Protein AF-A0A959IBR9-F1 (afdb_monomer)

Nearest PDB structures (foldseek):
  4dx9-assembly13_Y  TM=5.985E-01  e=5.670E-02  Homo sapiens
  6xtb-assembly1_E  TM=6.880E-01  e=1.871E-01  Homo sapiens
  4dx9-assembly17_g  TM=6.376E-01  e=2.486E-01  Homo sapiens
  6vbv-assembly1_5  TM=6.336E-01  e=1.533E+00  Bos taurus
  4pg8-assembly1_A  TM=1.682E-01  e=4.028E+00  Staphylococcus aureus M1064

Structure (mmCIF, N/CA/C/O backbone):
data_AF-A0A959IBR9-F1
#
_entry.id   AF-A0A959IBR9-F1
#
loop_
_atom_site.group_PDB
_atom_site.id
_atom_site.type_symbol
_atom_site.label_atom_id
_atom_site.label_alt_id
_atom_site.label_comp_id
_atom_site.label_asym_id
_atom_site.label_entity_id
_atom_site.label_seq_id
_atom_site.pdbx_PDB_ins_code
_atom_site.Cartn_x
_atom_site.Cartn_y
_atom_site.Cartn_z
_atom_site.occupancy
_atom_site.B_iso_or_equiv
_atom_site.auth_seq_id
_atom_site.auth_comp_id
_atom_site.auth_asym_id
_atom_site.auth_atom_id
_atom_site.pdbx_PDB_model_num
ATOM 1 N N . MET A 1 1 ? -13.293 -16.147 37.861 1.00 41.84 1 MET A N 1
ATOM 2 C CA . MET A 1 1 ? -12.449 -15.179 37.121 1.00 41.84 1 MET A CA 1
ATOM 3 C C . MET A 1 1 ? -12.399 -15.581 35.644 1.00 41.84 1 MET A C 1
ATOM 5 O O . MET A 1 1 ? -11.693 -16.526 35.329 1.00 41.84 1 MET A O 1
ATOM 9 N N . LYS A 1 2 ? -13.219 -14.963 34.771 1.00 46.84 2 LYS A N 1
ATOM 10 C CA . LYS A 1 2 ? -13.245 -15.161 33.296 1.00 46.84 2 LYS A CA 1
ATOM 11 C C . LYS A 1 2 ? -14.190 -14.131 32.615 1.00 46.84 2 LYS A C 1
ATOM 13 O O . LYS A 1 2 ? -15.180 -14.520 32.012 1.00 46.84 2 LYS A O 1
ATOM 18 N N . LYS A 1 3 ? -13.992 -12.811 32.800 1.00 47.41 3 LYS A N 1
ATOM 19 C CA . LYS A 1 3 ? -14.999 -11.798 32.370 1.00 47.41 3 LYS A CA 1
ATOM 20 C C . LYS A 1 3 ? -14.547 -10.732 31.354 1.00 47.41 3 LYS A C 1
ATOM 22 O O . LYS A 1 3 ? -15.356 -9.884 31.013 1.00 47.41 3 LYS A O 1
ATOM 27 N N . ASN A 1 4 ? -13.334 -10.784 30.799 1.00 49.53 4 ASN A N 1
ATOM 28 C CA . ASN A 1 4 ? -12.845 -9.702 29.920 1.00 49.53 4 ASN A CA 1
ATOM 29 C C . ASN A 1 4 ? -12.351 -10.196 28.551 1.00 49.53 4 ASN A C 1
ATOM 31 O O . ASN A 1 4 ? -11.353 -9.707 28.036 1.00 49.53 4 ASN A O 1
ATOM 35 N N . GLU A 1 5 ? -13.016 -11.181 27.947 1.00 50.97 5 GLU A N 1
ATOM 36 C CA . GLU A 1 5 ? -12.722 -11.517 26.551 1.00 50.97 5 GLU A CA 1
ATOM 37 C C . GLU A 1 5 ? -13.605 -10.658 25.622 1.00 50.97 5 GLU A C 1
ATOM 39 O O . GLU A 1 5 ? -14.830 -10.686 25.768 1.00 50.97 5 GLU A O 1
ATOM 44 N N . PRO A 1 6 ? -13.051 -9.911 24.649 1.00 47.75 6 PRO A N 1
ATOM 45 C CA . PRO A 1 6 ? -13.837 -9.026 23.785 1.00 47.75 6 PRO A CA 1
ATOM 46 C C . PRO A 1 6 ? -14.671 -9.847 22.797 1.00 47.75 6 PRO A C 1
ATOM 48 O O . PRO A 1 6 ? -14.114 -10.484 21.913 1.00 47.75 6 PRO A O 1
ATOM 51 N N . ALA A 1 7 ? -15.994 -9.942 22.963 1.00 48.09 7 ALA A N 1
ATOM 52 C CA . ALA A 1 7 ? -16.870 -10.584 21.977 1.00 48.09 7 ALA A CA 1
ATOM 53 C C . ALA A 1 7 ? -16.855 -9.753 20.682 1.00 48.09 7 ALA A C 1
ATOM 55 O O . ALA A 1 7 ? -17.322 -8.622 20.679 1.00 48.09 7 ALA A O 1
ATOM 56 N N . GLY A 1 8 ? -16.259 -10.275 19.608 1.00 61.53 8 GLY A N 1
ATOM 57 C CA . GLY A 1 8 ? -16.129 -9.541 18.350 1.00 61.53 8 GLY A CA 1
ATOM 58 C C . GLY A 1 8 ? -15.488 -10.371 17.230 1.00 61.53 8 GLY A C 1
ATOM 59 O O . GLY A 1 8 ? -14.838 -11.380 17.516 1.00 61.53 8 GLY A O 1
ATOM 60 N N . PRO A 1 9 ? -15.648 -9.952 15.960 1.00 67.5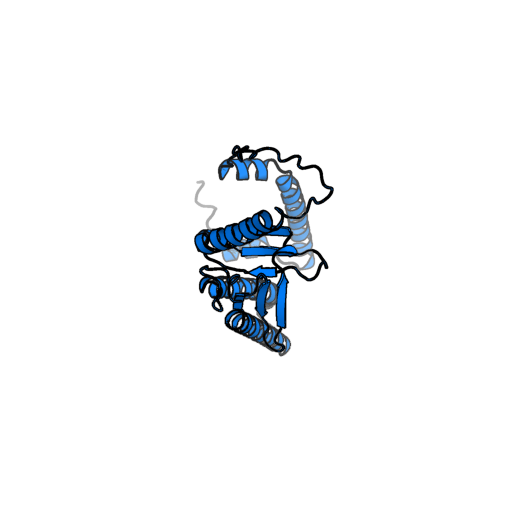0 9 PRO A N 1
ATOM 61 C CA . PRO A 1 9 ? -15.289 -10.732 14.766 1.00 67.50 9 PRO A CA 1
ATOM 62 C C . PRO A 1 9 ? -13.778 -10.940 14.543 1.00 67.50 9 PRO A C 1
ATOM 64 O O . PRO A 1 9 ? -13.397 -11.647 13.619 1.00 67.50 9 PRO A O 1
ATOM 67 N N . PHE A 1 10 ? -12.911 -10.371 15.388 1.00 79.00 10 PHE A N 1
ATOM 68 C CA . PHE A 1 10 ? -11.450 -10.376 15.214 1.00 79.00 10 PHE A CA 1
ATOM 69 C C . PHE A 1 10 ? -10.687 -11.205 16.262 1.00 79.00 10 PHE A C 1
ATOM 71 O O . PHE A 1 10 ? -9.489 -11.002 16.443 1.00 79.00 10 PHE A O 1
ATOM 78 N N . ARG A 1 11 ? -11.350 -12.117 16.989 1.00 74.75 11 ARG A N 1
ATOM 79 C CA . ARG A 1 11 ? -10.672 -13.004 17.963 1.00 74.75 11 ARG A CA 1
ATOM 80 C C . ARG A 1 11 ? -9.753 -14.026 17.299 1.00 74.75 11 ARG A C 1
ATOM 82 O O . ARG A 1 11 ? -8.752 -14.436 17.886 1.00 74.75 11 ARG A O 1
ATOM 89 N N . GLU A 1 12 ? -10.131 -14.471 16.108 1.00 82.62 12 GLU A N 1
ATOM 90 C CA . GLU A 1 12 ? -9.391 -15.472 15.354 1.00 82.62 12 GLU A CA 1
ATOM 91 C C . GLU A 1 12 ? -8.406 -14.806 14.384 1.00 82.62 12 GLU A C 1
ATOM 93 O O . GLU A 1 12 ? -8.676 -13.699 13.904 1.00 82.62 12 GLU A O 1
ATOM 98 N N . PRO A 1 13 ? -7.267 -15.462 14.075 1.00 82.50 13 PRO A N 1
ATOM 99 C CA . PRO A 1 13 ? -6.292 -14.969 13.108 1.00 82.50 13 PRO A CA 1
ATOM 100 C C . PRO A 1 13 ? -6.949 -14.667 11.761 1.00 82.50 13 PRO A C 1
ATOM 102 O O . PRO A 1 13 ? -7.226 -15.564 10.963 1.00 82.50 13 PRO A O 1
ATOM 105 N N . THR A 1 14 ? -7.178 -13.384 11.500 1.00 82.50 14 THR A N 1
ATOM 106 C CA . THR A 1 14 ? -7.836 -12.920 10.285 1.00 82.50 14 THR A CA 1
ATOM 107 C C . THR A 1 14 ? -6.769 -12.536 9.268 1.00 82.50 14 THR A C 1
ATOM 109 O O . THR A 1 14 ? -5.739 -11.934 9.593 1.00 82.50 14 THR A O 1
ATOM 112 N N . ARG A 1 15 ? -6.981 -12.944 8.016 1.00 81.81 15 ARG A N 1
ATOM 113 C CA . ARG A 1 15 ? -6.099 -12.598 6.897 1.00 81.81 15 ARG A CA 1
ATOM 114 C C . ARG A 1 15 ? -6.553 -11.291 6.259 1.00 81.81 15 ARG A C 1
ATOM 116 O O . ARG A 1 15 ? -7.711 -10.901 6.365 1.00 81.81 15 ARG A O 1
ATOM 123 N N . GLN A 1 16 ? -5.635 -10.638 5.555 1.00 83.38 16 GLN A N 1
ATOM 124 C CA . GLN A 1 16 ? -5.992 -9.543 4.655 1.00 83.38 16 GLN A CA 1
ATOM 125 C C . GLN A 1 16 ? -6.908 -10.044 3.525 1.00 83.38 16 GLN A C 1
ATOM 127 O O . GLN A 1 16 ? -6.943 -11.239 3.219 1.00 83.38 16 GLN A O 1
ATOM 132 N N . SER A 1 17 ? -7.637 -9.120 2.897 1.00 85.50 17 SER A N 1
ATOM 133 C CA . SER A 1 17 ? -8.471 -9.437 1.735 1.00 85.50 17 SER A CA 1
ATOM 134 C C . SER A 1 17 ? -7.621 -10.043 0.605 1.00 85.50 17 SER A C 1
ATOM 136 O O . SER A 1 17 ? -6.526 -9.533 0.359 1.00 85.50 17 SER A O 1
ATOM 138 N N . PRO A 1 18 ? -8.120 -11.044 -0.155 1.00 82.06 18 PRO A N 1
ATOM 139 C CA . PRO A 1 18 ? -7.456 -11.572 -1.354 1.00 82.06 18 PRO A CA 1
ATOM 140 C C . PRO A 1 18 ? -7.039 -10.493 -2.359 1.00 82.06 18 PRO A C 1
ATOM 142 O O . PRO A 1 18 ? -6.041 -10.648 -3.063 1.00 82.06 18 PRO A O 1
ATOM 145 N N . VAL A 1 19 ? -7.756 -9.366 -2.380 1.00 85.06 19 VAL A N 1
ATOM 146 C CA . VAL A 1 19 ? -7.424 -8.178 -3.177 1.00 85.06 19 VAL A CA 1
ATOM 147 C C . VAL A 1 19 ? -6.018 -7.654 -2.868 1.00 85.06 19 VAL A C 1
ATOM 149 O O . VAL A 1 19 ? -5.355 -7.133 -3.764 1.00 85.06 19 VAL A O 1
ATOM 152 N N . ALA A 1 20 ? -5.500 -7.827 -1.648 1.00 81.44 20 ALA A N 1
ATOM 153 C CA . ALA A 1 20 ? -4.130 -7.422 -1.348 1.00 81.44 20 ALA A CA 1
ATOM 154 C C . 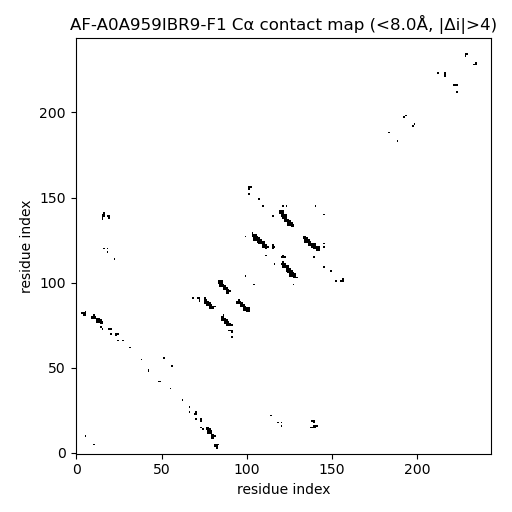ALA A 1 20 ? -3.096 -8.204 -2.172 1.00 81.44 20 ALA A C 1
ATOM 156 O O . ALA A 1 20 ? -2.080 -7.612 -2.523 1.00 81.44 20 ALA A O 1
ATOM 157 N N . ILE A 1 21 ? -3.356 -9.459 -2.572 1.00 82.69 21 ILE A N 1
ATOM 158 C CA . ILE A 1 21 ? -2.484 -10.175 -3.524 1.00 82.69 21 ILE A CA 1
ATOM 159 C C . ILE A 1 21 ? -2.424 -9.405 -4.837 1.00 82.69 21 ILE A C 1
ATOM 161 O O . ILE A 1 21 ? -1.338 -9.158 -5.351 1.00 82.69 21 ILE A O 1
ATOM 165 N N . LEU A 1 22 ? -3.581 -9.005 -5.367 1.00 85.81 22 LEU A N 1
ATOM 166 C CA . LEU A 1 22 ? -3.667 -8.284 -6.632 1.00 85.81 22 LEU A CA 1
ATOM 167 C C . LEU A 1 22 ? -2.978 -6.919 -6.544 1.00 85.81 22 LEU A C 1
ATOM 169 O O . LEU A 1 22 ? -2.227 -6.556 -7.443 1.00 85.81 22 LEU A O 1
ATOM 173 N N . LEU A 1 23 ? -3.166 -6.185 -5.446 1.00 84.88 23 LEU A N 1
ATOM 174 C CA . LEU A 1 23 ? -2.490 -4.905 -5.220 1.00 84.88 23 LEU A CA 1
ATOM 175 C C . LEU A 1 23 ? -0.972 -5.071 -5.072 1.00 84.88 23 LEU A C 1
ATOM 177 O O . LEU A 1 23 ? -0.213 -4.253 -5.594 1.00 84.88 23 LEU A O 1
ATOM 181 N N . ILE A 1 24 ? -0.517 -6.130 -4.396 1.00 83.31 24 ILE A N 1
ATOM 182 C CA . ILE A 1 24 ? 0.905 -6.478 -4.296 1.00 83.31 24 ILE A CA 1
ATOM 183 C C . ILE A 1 24 ? 1.450 -6.840 -5.678 1.00 83.31 24 ILE A C 1
ATOM 185 O O . ILE A 1 24 ? 2.492 -6.319 -6.064 1.00 83.31 24 ILE A O 1
ATOM 189 N N . LEU A 1 25 ? 0.733 -7.656 -6.452 1.00 83.50 25 LEU A N 1
ATOM 190 C CA . LEU A 1 25 ? 1.116 -8.039 -7.809 1.00 83.50 25 LEU A CA 1
ATOM 191 C C . LEU A 1 25 ? 1.199 -6.817 -8.728 1.00 83.50 25 LEU A C 1
ATOM 193 O O . LEU A 1 25 ? 2.187 -6.642 -9.430 1.00 83.50 25 LEU A O 1
ATOM 197 N N . LEU A 1 26 ? 0.212 -5.926 -8.682 1.00 85.94 26 LEU A N 1
ATOM 198 C CA . LEU A 1 26 ? 0.201 -4.704 -9.479 1.00 85.94 26 LEU A CA 1
ATOM 199 C C . LEU A 1 26 ? 1.339 -3.755 -9.076 1.00 85.94 26 LEU A C 1
ATOM 201 O O . LEU A 1 26 ? 1.999 -3.165 -9.934 1.00 85.94 26 LEU A O 1
ATOM 205 N N . ARG A 1 27 ? 1.625 -3.643 -7.773 1.00 84.38 27 ARG A N 1
ATOM 206 C CA . ARG A 1 27 ? 2.785 -2.899 -7.263 1.00 84.38 27 ARG A CA 1
ATOM 207 C C . ARG A 1 27 ? 4.096 -3.499 -7.774 1.00 84.38 27 ARG A C 1
ATOM 209 O O . ARG A 1 27 ? 4.980 -2.742 -8.169 1.00 84.38 27 ARG A O 1
ATOM 216 N N . LEU A 1 28 ? 4.206 -4.827 -7.805 1.00 81.00 28 LEU A N 1
ATOM 217 C CA . LEU A 1 28 ? 5.362 -5.537 -8.351 1.00 81.00 28 LEU A CA 1
ATOM 218 C C . LEU A 1 28 ? 5.510 -5.295 -9.849 1.00 81.00 28 LEU A C 1
ATOM 220 O O . LEU A 1 28 ? 6.582 -4.886 -10.271 1.00 81.00 28 LEU A O 1
ATOM 224 N N . VAL A 1 29 ? 4.446 -5.443 -10.639 1.00 83.81 29 VAL A N 1
ATOM 225 C CA . VAL A 1 29 ? 4.464 -5.154 -12.081 1.00 83.81 29 VAL A CA 1
ATOM 226 C C . VAL A 1 29 ? 4.901 -3.714 -12.336 1.00 83.81 29 VAL A C 1
ATOM 228 O O . VAL A 1 29 ? 5.806 -3.479 -13.128 1.00 83.81 29 VAL A O 1
ATOM 231 N N . ARG A 1 30 ? 4.344 -2.736 -11.613 1.00 86.31 30 ARG A N 1
ATOM 232 C CA . ARG A 1 30 ? 4.771 -1.332 -11.721 1.00 86.31 30 ARG A CA 1
ATOM 233 C C . ARG A 1 30 ? 6.247 -1.142 -11.350 1.00 86.31 30 ARG A C 1
ATOM 235 O O . ARG A 1 30 ? 6.930 -0.340 -11.983 1.00 86.31 30 ARG A O 1
ATOM 242 N N . SER A 1 31 ? 6.738 -1.861 -10.341 1.00 81.19 31 SER A N 1
ATOM 243 C CA . SER A 1 31 ? 8.153 -1.850 -9.952 1.00 81.19 31 SER A CA 1
ATOM 244 C C . SER A 1 31 ? 9.046 -2.451 -11.041 1.00 81.19 31 SER A C 1
ATOM 246 O O . SER A 1 31 ? 10.074 -1.864 -11.373 1.00 81.19 31 SER A O 1
ATOM 248 N N . LEU A 1 32 ? 8.631 -3.574 -11.634 1.00 81.19 32 LEU A N 1
ATOM 249 C CA . LEU A 1 32 ? 9.316 -4.224 -12.749 1.00 81.19 32 LEU A CA 1
ATOM 250 C C . LEU A 1 32 ? 9.370 -3.312 -13.963 1.00 81.19 32 LEU A C 1
ATOM 252 O O . LEU A 1 32 ? 10.442 -3.118 -14.509 1.00 81.19 32 LEU A O 1
ATOM 256 N N . LEU A 1 33 ? 8.252 -2.694 -14.341 1.00 85.69 33 LEU A N 1
ATOM 257 C CA . LEU A 1 33 ? 8.207 -1.750 -15.455 1.00 85.69 33 LEU A CA 1
ATOM 258 C C . LEU A 1 33 ? 9.139 -0.558 -15.221 1.00 85.69 33 LEU A C 1
ATOM 260 O O . LEU A 1 33 ? 9.853 -0.159 -16.133 1.00 85.69 33 LEU A O 1
ATOM 264 N N . ARG A 1 34 ? 9.199 -0.026 -13.992 1.00 84.69 34 ARG A N 1
ATOM 265 C CA . ARG A 1 34 ? 10.130 1.056 -13.635 1.00 84.69 34 ARG A CA 1
ATOM 266 C C . ARG A 1 34 ? 11.597 0.626 -13.737 1.00 84.69 34 ARG A C 1
ATOM 268 O O . ARG A 1 34 ? 12.420 1.428 -14.161 1.00 84.69 34 ARG A O 1
ATOM 275 N N . MET A 1 35 ? 11.925 -0.606 -13.349 1.00 77.44 35 MET A N 1
ATOM 276 C CA . MET A 1 35 ? 13.279 -1.164 -13.490 1.00 77.44 35 MET A CA 1
ATOM 277 C C . MET A 1 35 ? 13.613 -1.567 -14.928 1.00 77.44 35 MET A C 1
ATOM 279 O O . MET A 1 35 ? 14.767 -1.481 -15.327 1.00 77.44 35 MET A O 1
ATOM 283 N N . ALA A 1 36 ? 12.621 -2.003 -15.701 1.00 79.56 36 ALA A N 1
ATOM 284 C CA . ALA A 1 36 ? 12.779 -2.445 -17.078 1.00 79.56 36 ALA A CA 1
ATOM 285 C C . ALA A 1 36 ? 12.862 -1.266 -18.049 1.00 79.56 36 ALA A C 1
ATOM 287 O O . ALA A 1 36 ? 13.519 -1.389 -19.072 1.00 79.56 36 ALA A O 1
ATOM 288 N N . TRP A 1 37 ? 12.248 -0.122 -17.730 1.00 83.12 37 TRP A N 1
ATOM 289 C CA . TRP A 1 37 ? 12.224 1.071 -18.583 1.00 83.12 37 TRP A CA 1
ATOM 290 C C . TRP A 1 37 ? 13.608 1.482 -19.135 1.00 83.12 37 TRP A C 1
ATOM 292 O O . TRP A 1 37 ? 13.705 1.657 -20.348 1.00 83.12 37 TRP A O 1
ATOM 302 N N . PRO A 1 38 ? 14.697 1.563 -18.337 1.00 79.00 38 PRO A N 1
ATOM 303 C CA . PRO A 1 38 ? 16.015 1.941 -18.845 1.00 79.00 38 PRO A CA 1
ATOM 304 C C . PRO A 1 38 ? 16.615 0.851 -19.736 1.00 79.00 38 PRO A C 1
ATOM 306 O O . PRO A 1 38 ? 17.250 1.152 -20.739 1.00 79.00 38 PRO A O 1
ATOM 309 N N . VAL A 1 39 ? 16.386 -0.421 -19.390 1.00 76.81 39 VAL A N 1
ATOM 310 C CA . VAL A 1 39 ? 16.860 -1.575 -20.169 1.00 76.81 39 VAL A CA 1
ATOM 311 C C . VAL A 1 39 ? 16.160 -1.614 -21.525 1.00 76.81 39 VAL A C 1
ATOM 313 O O . VAL A 1 39 ? 16.815 -1.757 -22.552 1.00 76.81 39 VAL A O 1
ATOM 316 N N . LEU A 1 40 ? 14.839 -1.422 -21.536 1.00 81.12 40 LEU A N 1
ATOM 317 C CA . LEU A 1 40 ? 14.039 -1.323 -22.752 1.00 81.12 40 LEU A CA 1
ATOM 318 C C . LEU A 1 40 ? 14.476 -0.131 -23.605 1.00 81.12 40 LEU A C 1
ATOM 320 O O . LEU A 1 40 ? 14.618 -0.286 -24.811 1.00 81.12 40 LEU A O 1
ATOM 324 N N . LEU A 1 41 ? 14.752 1.026 -22.998 1.00 82.75 41 LEU A N 1
ATOM 325 C CA . LEU A 1 41 ? 15.232 2.205 -23.716 1.00 82.75 41 LEU A CA 1
ATOM 326 C C . LEU A 1 41 ? 16.591 1.950 -24.385 1.00 82.75 41 LEU A C 1
ATOM 328 O O . LEU A 1 41 ? 16.743 2.218 -25.572 1.00 82.75 41 LEU A O 1
ATOM 332 N N . VAL A 1 42 ? 17.557 1.365 -23.670 1.00 76.00 42 VAL A N 1
ATOM 333 C CA . VAL A 1 42 ? 18.860 0.991 -24.251 1.00 76.00 42 VAL A CA 1
ATOM 334 C C . VAL A 1 42 ? 18.693 -0.035 -25.376 1.00 76.00 42 VAL A C 1
ATOM 336 O O . VAL A 1 42 ? 19.358 0.076 -26.404 1.00 76.00 42 VAL A O 1
ATOM 339 N N . LEU A 1 43 ? 17.791 -1.005 -25.208 1.00 76.31 43 LEU A N 1
ATOM 340 C CA . LEU A 1 43 ? 17.515 -2.048 -26.198 1.00 76.31 43 LEU A CA 1
ATOM 341 C C . LEU A 1 43 ? 16.865 -1.493 -27.475 1.00 76.31 43 LEU A C 1
ATOM 343 O O . LEU A 1 43 ? 17.199 -1.946 -28.568 1.00 76.31 43 LEU A O 1
ATOM 347 N N . VAL A 1 44 ? 15.975 -0.505 -27.344 1.00 83.25 44 VAL A N 1
ATOM 348 C CA . VAL A 1 44 ? 15.341 0.188 -28.478 1.00 83.25 44 VAL A CA 1
ATOM 349 C C . VAL A 1 44 ? 16.340 1.097 -29.202 1.00 83.25 44 VAL A C 1
ATOM 351 O O . VAL A 1 44 ? 16.341 1.129 -30.428 1.00 83.25 44 VAL A O 1
ATOM 354 N N . LEU A 1 45 ? 17.226 1.788 -28.474 1.00 82.25 45 LEU A N 1
ATOM 355 C CA . LEU A 1 45 ? 18.227 2.688 -29.064 1.00 82.25 45 LEU A CA 1
ATOM 356 C C . LEU A 1 45 ? 19.436 1.958 -29.677 1.00 82.25 45 LEU A C 1
ATOM 358 O O . LEU A 1 45 ? 20.089 2.499 -30.563 1.00 82.25 45 LEU A O 1
ATOM 362 N N . ASN A 1 46 ? 19.754 0.738 -29.229 1.00 79.62 46 ASN A N 1
ATOM 363 C CA . ASN A 1 46 ? 20.886 -0.052 -29.729 1.00 79.62 46 ASN A CA 1
ATOM 364 C C . ASN A 1 46 ? 20.463 -1.451 -30.223 1.00 79.62 46 ASN A C 1
ATOM 366 O O . ASN A 1 46 ? 20.913 -2.466 -29.676 1.00 79.62 46 ASN A O 1
ATOM 370 N N . PRO A 1 47 ? 19.682 -1.548 -31.317 1.00 73.06 47 PRO A N 1
ATOM 371 C CA . PRO A 1 47 ? 19.162 -2.825 -31.817 1.00 73.06 47 PRO A CA 1
ATOM 372 C C . PRO A 1 47 ? 20.260 -3.804 -32.270 1.00 73.06 47 PRO A C 1
ATOM 374 O O . PRO A 1 47 ? 20.037 -5.009 -32.308 1.00 73.06 47 PRO A O 1
ATOM 377 N N . LYS A 1 48 ? 21.477 -3.324 -32.575 1.00 74.62 48 LYS A N 1
ATOM 378 C CA . LYS A 1 48 ? 22.611 -4.174 -32.991 1.00 74.62 48 LYS A CA 1
ATOM 379 C C . LYS A 1 48 ? 23.335 -4.870 -31.828 1.00 74.62 48 LYS A C 1
ATOM 381 O O . LYS A 1 48 ? 24.064 -5.827 -32.067 1.00 74.62 48 LYS A O 1
ATOM 386 N N . LYS A 1 49 ? 23.149 -4.418 -30.579 1.00 66.94 49 LYS A N 1
ATOM 387 C CA . LYS A 1 49 ? 23.716 -5.032 -29.358 1.00 66.94 49 LYS A CA 1
ATOM 388 C C . LYS A 1 49 ? 22.619 -5.645 -28.483 1.00 66.94 49 LYS A C 1
ATOM 390 O O . LYS A 1 49 ? 22.598 -5.469 -27.270 1.00 66.94 49 LYS A O 1
ATOM 395 N N . GLN A 1 50 ? 21.704 -6.383 -29.103 1.00 65.00 50 GLN A N 1
ATOM 396 C CA . GLN A 1 50 ? 20.533 -6.976 -28.451 1.00 65.00 50 GLN A CA 1
ATOM 397 C C . GLN A 1 50 ? 20.836 -8.265 -27.660 1.00 65.00 50 GLN A C 1
ATOM 399 O O . GLN A 1 50 ? 20.019 -9.181 -27.596 1.00 65.00 50 GLN A O 1
ATOM 404 N N . SER A 1 51 ? 22.026 -8.381 -27.071 1.00 66.88 51 SER A N 1
ATOM 405 C CA . SER A 1 51 ? 22.363 -9.537 -26.241 1.00 66.88 51 SER A CA 1
ATOM 406 C C . SER A 1 51 ? 21.887 -9.298 -24.813 1.00 66.88 51 SER A C 1
ATOM 408 O O . SER A 1 51 ? 22.340 -8.347 -24.176 1.00 66.88 51 SER A O 1
ATOM 410 N N . PHE A 1 52 ? 21.028 -10.183 -24.299 1.00 67.50 52 PHE A N 1
ATOM 411 C CA . PHE A 1 52 ? 20.780 -10.296 -22.861 1.00 67.50 52 PHE A CA 1
ATOM 412 C C . PHE A 1 52 ? 22.093 -10.679 -22.182 1.00 67.50 52 PHE A C 1
ATOM 414 O O . PHE A 1 52 ? 22.518 -11.834 -22.225 1.00 67.50 52 PHE A O 1
ATOM 421 N N . ASP A 1 53 ? 22.763 -9.691 -21.607 1.00 75.25 53 ASP A N 1
ATOM 422 C CA . ASP A 1 53 ? 23.996 -9.905 -20.873 1.00 75.25 53 ASP A CA 1
ATOM 423 C C . ASP A 1 53 ? 23.710 -10.495 -19.482 1.00 75.25 53 ASP A C 1
ATOM 425 O O . ASP A 1 53 ? 22.564 -10.615 -19.032 1.00 75.25 53 ASP A O 1
ATOM 429 N N . ALA A 1 54 ? 24.773 -10.873 -18.774 1.00 81.56 54 ALA A N 1
ATOM 430 C CA . ALA A 1 54 ? 24.649 -11.396 -17.420 1.00 81.56 54 ALA A CA 1
ATOM 431 C C . ALA A 1 54 ? 23.936 -10.404 -16.478 1.00 81.56 54 ALA A C 1
ATOM 433 O O . ALA A 1 54 ? 23.175 -10.832 -15.611 1.00 81.56 54 ALA A O 1
ATOM 434 N N . LEU A 1 55 ? 24.130 -9.091 -16.659 1.00 74.06 55 LEU A N 1
ATOM 435 C CA . LEU A 1 55 ? 23.514 -8.052 -15.830 1.00 74.06 55 LEU A CA 1
ATOM 436 C C . LEU A 1 55 ? 21.984 -8.046 -15.963 1.00 74.06 55 LEU A C 1
ATOM 438 O O . LEU A 1 55 ? 21.275 -7.969 -14.960 1.00 74.06 55 LEU A O 1
ATOM 442 N N . SER A 1 56 ? 21.473 -8.199 -17.182 1.00 74.81 56 SER A N 1
ATOM 443 C CA . SER A 1 56 ? 20.039 -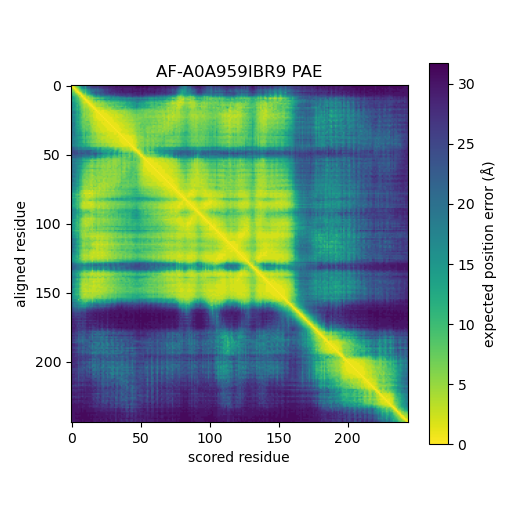8.271 -17.478 1.00 74.81 56 SER A CA 1
ATOM 444 C C . SER A 1 56 ? 19.380 -9.459 -16.771 1.00 74.81 56 SER A C 1
ATOM 446 O O . SER A 1 56 ? 18.329 -9.315 -16.141 1.00 74.81 56 SER A O 1
ATOM 448 N N . TRP A 1 57 ? 20.037 -10.623 -16.793 1.00 80.50 57 TRP A N 1
ATOM 449 C CA . TRP A 1 57 ? 19.582 -11.812 -16.068 1.00 80.50 57 TRP A CA 1
ATOM 450 C C . TRP A 1 57 ? 19.608 -11.628 -14.549 1.00 80.50 57 TRP A C 1
ATOM 452 O O . TRP A 1 57 ? 18.668 -12.048 -13.871 1.00 80.50 57 TRP A O 1
ATOM 462 N N . TRP A 1 58 ? 20.624 -10.950 -14.007 1.00 82.75 58 TRP A N 1
ATOM 463 C CA . TRP A 1 58 ? 20.675 -10.606 -12.583 1.00 82.75 58 TRP A CA 1
ATOM 464 C C . TRP A 1 58 ? 19.519 -9.693 -12.164 1.00 82.75 58 TRP A C 1
ATOM 466 O O . TRP A 1 58 ? 18.895 -9.946 -11.133 1.00 82.75 58 TRP A O 1
ATOM 476 N N . ILE A 1 59 ? 19.183 -8.678 -12.967 1.00 78.31 59 ILE A N 1
ATOM 477 C CA . ILE A 1 59 ? 18.056 -7.771 -12.696 1.00 78.31 59 ILE A CA 1
ATOM 478 C C . ILE A 1 59 ? 16.739 -8.554 -12.657 1.00 78.31 59 ILE A C 1
ATOM 480 O O . ILE A 1 59 ? 15.981 -8.437 -11.692 1.00 78.31 59 ILE A O 1
ATOM 484 N N . ILE A 1 60 ? 16.489 -9.396 -13.664 1.00 80.44 60 ILE A N 1
ATOM 485 C CA . ILE A 1 60 ? 15.284 -10.236 -13.730 1.00 80.44 60 ILE A CA 1
ATOM 486 C C . ILE A 1 60 ? 15.223 -11.191 -12.531 1.00 80.44 60 ILE A C 1
ATOM 488 O O . ILE A 1 60 ? 14.168 -11.330 -11.904 1.00 80.44 60 ILE A O 1
ATOM 492 N N . GLY A 1 61 ? 16.347 -11.819 -12.175 1.00 86.00 61 GLY A N 1
ATOM 493 C CA . GLY A 1 61 ? 16.445 -12.733 -11.039 1.00 86.00 61 GLY A CA 1
ATOM 494 C C . GLY A 1 61 ? 16.135 -12.055 -9.703 1.00 86.00 61 GLY A C 1
ATOM 495 O O . GLY A 1 61 ? 15.289 -12.538 -8.949 1.00 86.00 61 GLY A O 1
ATOM 496 N N . ILE A 1 62 ? 16.752 -10.900 -9.429 1.00 85.12 62 ILE A N 1
ATOM 497 C CA . ILE A 1 62 ? 16.515 -10.116 -8.204 1.00 85.12 62 ILE A CA 1
ATOM 498 C C . ILE A 1 62 ? 15.054 -9.677 -8.122 1.00 85.12 62 ILE A C 1
ATOM 500 O O . ILE A 1 62 ? 14.423 -9.784 -7.067 1.00 85.12 62 ILE A O 1
ATOM 504 N N . ALA A 1 63 ? 14.497 -9.208 -9.234 1.00 80.44 63 ALA A N 1
ATOM 505 C CA . ALA A 1 63 ? 13.138 -8.708 -9.251 1.00 80.44 63 ALA A CA 1
ATOM 506 C C . ALA A 1 63 ? 12.105 -9.835 -9.074 1.00 80.44 63 ALA A C 1
ATOM 508 O O . ALA A 1 63 ? 11.139 -9.679 -8.325 1.00 80.44 63 ALA A O 1
ATOM 509 N N . SER A 1 64 ? 12.363 -11.006 -9.662 1.00 82.88 64 SER A N 1
ATOM 510 C CA . SER A 1 64 ? 11.561 -12.219 -9.458 1.00 82.88 64 SER A CA 1
ATOM 511 C C . SER A 1 64 ? 11.623 -12.704 -8.008 1.00 82.88 64 SER A C 1
ATOM 513 O O . SER A 1 64 ? 10.595 -13.034 -7.416 1.00 82.88 64 SER A O 1
ATOM 515 N N . LEU A 1 65 ? 12.811 -12.693 -7.396 1.00 86.69 65 LEU A N 1
ATOM 516 C CA . LEU A 1 65 ? 12.989 -13.073 -5.994 1.00 86.69 65 LEU A CA 1
ATOM 517 C C . LEU A 1 65 ? 12.267 -12.104 -5.044 1.00 86.69 65 LEU A C 1
ATOM 519 O O . LEU A 1 65 ? 11.622 -12.534 -4.087 1.00 86.69 65 LEU A O 1
ATOM 523 N N . SER A 1 66 ? 12.322 -10.801 -5.331 1.00 83.62 66 SER A N 1
ATOM 524 C CA . SER A 1 66 ? 11.595 -9.768 -4.583 1.00 83.62 66 SER A CA 1
ATOM 525 C C . SER A 1 66 ? 10.072 -9.938 -4.693 1.00 83.62 66 SER A C 1
ATOM 527 O O . SER A 1 66 ? 9.355 -9.869 -3.685 1.00 83.62 66 SER A O 1
ATOM 529 N N . ALA A 1 67 ? 9.577 -10.243 -5.898 1.00 81.00 67 ALA A N 1
ATOM 530 C CA . ALA A 1 67 ? 8.171 -10.545 -6.148 1.00 81.00 67 ALA A CA 1
ATOM 531 C C . ALA A 1 67 ? 7.697 -11.758 -5.346 1.00 81.00 67 ALA A C 1
ATOM 533 O O . ALA A 1 67 ? 6.705 -11.676 -4.615 1.00 81.00 67 ALA A O 1
ATOM 534 N N . LEU A 1 68 ? 8.455 -12.852 -5.409 1.00 84.94 68 LEU A N 1
ATOM 535 C CA . LEU A 1 68 ? 8.160 -14.064 -4.658 1.00 84.94 68 LEU A CA 1
ATOM 536 C C . LEU A 1 68 ? 8.159 -13.800 -3.145 1.00 84.94 68 LEU A C 1
ATOM 538 O O . LEU A 1 68 ? 7.229 -14.203 -2.447 1.00 84.94 68 LEU A O 1
ATOM 542 N N . GLY A 1 69 ? 9.147 -13.055 -2.641 1.00 86.19 69 GLY A N 1
ATOM 543 C CA . GLY A 1 69 ? 9.213 -12.653 -1.235 1.00 86.19 69 GLY A CA 1
ATOM 544 C C . GLY A 1 69 ? 7.984 -11.858 -0.785 1.00 86.19 69 GLY A C 1
ATOM 545 O O . GLY A 1 69 ? 7.435 -12.130 0.281 1.00 86.19 69 GLY A O 1
ATOM 546 N N . SER A 1 70 ? 7.502 -10.932 -1.614 1.00 83.12 70 SER A N 1
ATOM 547 C CA . SER A 1 70 ? 6.310 -10.121 -1.321 1.00 83.12 70 SER A CA 1
ATOM 548 C C . SER A 1 70 ? 5.031 -10.961 -1.266 1.00 83.12 70 SER A C 1
ATOM 550 O O . SER A 1 70 ? 4.208 -10.782 -0.368 1.00 83.12 70 SER A O 1
ATOM 552 N N . ILE A 1 71 ? 4.884 -11.921 -2.183 1.00 82.56 71 ILE A N 1
ATOM 553 C CA . ILE A 1 71 ? 3.747 -12.853 -2.200 1.00 82.56 71 ILE A CA 1
ATOM 554 C C . ILE A 1 71 ? 3.764 -13.743 -0.952 1.00 82.56 71 ILE A C 1
ATOM 556 O O . ILE A 1 71 ? 2.745 -13.904 -0.283 1.00 82.56 71 ILE A O 1
ATOM 560 N N . ILE A 1 72 ? 4.925 -14.289 -0.582 1.00 84.75 72 ILE A N 1
ATOM 561 C CA . ILE A 1 72 ? 5.049 -15.102 0.635 1.00 84.75 72 ILE A CA 1
ATOM 562 C C . ILE A 1 72 ? 4.754 -14.257 1.884 1.00 84.75 72 ILE A C 1
ATOM 564 O O . ILE A 1 72 ? 4.126 -14.750 2.822 1.00 84.75 72 ILE A O 1
ATOM 568 N N . ALA A 1 73 ? 5.172 -12.986 1.905 1.00 83.81 73 ALA A N 1
ATOM 569 C CA . ALA A 1 73 ? 4.893 -12.071 3.011 1.00 83.81 73 ALA A CA 1
ATOM 570 C C . ALA A 1 73 ? 3.388 -11.884 3.229 1.00 83.81 73 ALA A C 1
ATOM 572 O O . ALA A 1 73 ? 2.942 -11.916 4.373 1.00 83.81 73 ALA A O 1
ATOM 573 N N . TYR A 1 74 ? 2.618 -11.763 2.143 1.00 81.56 74 TYR A N 1
ATOM 574 C CA . TYR A 1 74 ? 1.161 -11.669 2.191 1.00 81.56 74 TYR A CA 1
ATOM 575 C C . TYR A 1 74 ? 0.525 -12.893 2.861 1.00 81.56 74 TYR A C 1
ATOM 577 O O . TYR A 1 74 ? -0.251 -12.755 3.803 1.00 81.56 74 TYR A O 1
ATOM 585 N N . PHE A 1 75 ? 0.896 -14.105 2.436 1.00 80.00 75 PHE A N 1
ATOM 586 C CA . PHE A 1 75 ? 0.320 -15.334 3.000 1.00 80.00 75 PHE A CA 1
ATOM 587 C C . PHE A 1 75 ? 0.700 -15.577 4.464 1.00 80.00 75 PHE A C 1
ATOM 589 O O . PHE A 1 75 ? 0.066 -16.393 5.135 1.00 80.00 75 PHE A O 1
ATOM 596 N N . ARG A 1 76 ? 1.740 -14.893 4.946 1.00 83.75 76 ARG A N 1
ATOM 597 C CA . ARG A 1 76 ? 2.255 -14.980 6.316 1.00 83.75 76 ARG A CA 1
ATOM 598 C C . ARG A 1 76 ? 1.853 -13.787 7.180 1.00 83.75 76 ARG A C 1
ATOM 600 O O . ARG A 1 76 ? 2.380 -13.659 8.282 1.00 83.75 76 ARG A O 1
ATOM 607 N N . PHE A 1 77 ? 0.970 -12.924 6.682 1.00 87.31 77 PHE A N 1
ATOM 608 C CA . PHE A 1 77 ? 0.443 -11.788 7.421 1.00 87.31 77 PHE A CA 1
ATOM 609 C C . PHE A 1 77 ? -0.890 -12.153 8.078 1.00 87.31 77 PHE A C 1
ATOM 611 O O . PHE A 1 77 ? -1.857 -12.490 7.392 1.00 87.31 77 PHE A O 1
ATOM 618 N N . PHE A 1 78 ? -0.949 -12.028 9.400 1.00 88.19 78 PHE A N 1
ATOM 619 C CA . PHE A 1 78 ? -2.154 -12.253 10.193 1.00 88.19 78 PHE A CA 1
ATOM 620 C C . PHE A 1 78 ? -2.331 -11.131 11.204 1.00 88.19 78 PHE A C 1
ATOM 622 O O . PHE A 1 78 ? -1.352 -10.627 11.757 1.00 88.19 78 PHE A O 1
ATOM 629 N N . PHE A 1 79 ? -3.582 -10.775 11.472 1.00 90.31 79 PHE A N 1
ATOM 630 C CA . PHE A 1 79 ? -3.923 -9.850 12.543 1.00 90.31 79 PHE A CA 1
ATOM 631 C C . PHE A 1 79 ? -5.124 -10.372 13.329 1.00 90.31 79 PHE A C 1
ATOM 633 O O . PHE A 1 79 ? -5.993 -11.044 12.771 1.00 90.31 79 PHE A O 1
ATOM 640 N N . TYR A 1 80 ? -5.145 -10.107 14.631 1.00 90.12 80 TYR A N 1
ATOM 641 C CA . TYR A 1 80 ? -6.249 -10.478 15.514 1.00 90.12 80 TYR A CA 1
ATOM 642 C C . TYR A 1 80 ? -6.176 -9.705 16.834 1.00 90.12 80 TYR A C 1
ATOM 644 O O . TYR A 1 80 ? -5.119 -9.205 17.217 1.00 90.12 80 TYR A O 1
ATOM 652 N N . LEU A 1 81 ? -7.300 -9.615 17.541 1.00 87.50 81 LEU A N 1
ATOM 653 C CA . LEU A 1 81 ? -7.397 -8.988 18.855 1.00 87.50 81 LEU A CA 1
ATOM 654 C C . LEU A 1 81 ? -7.445 -10.055 19.946 1.00 87.50 81 LEU A C 1
ATOM 656 O O . LEU A 1 81 ? -8.264 -10.976 19.903 1.00 87.50 81 LEU A O 1
ATOM 660 N N . ARG A 1 82 ? -6.592 -9.919 20.962 1.00 86.44 82 ARG A N 1
ATOM 661 C CA . ARG A 1 82 ? -6.556 -10.823 22.116 1.00 86.44 82 ARG A CA 1
ATOM 662 C C . ARG A 1 82 ? -6.094 -10.074 23.360 1.00 86.44 82 ARG A C 1
ATOM 664 O O . ARG A 1 82 ? -5.097 -9.377 23.300 1.00 86.44 82 ARG A O 1
ATOM 671 N N . ASN A 1 83 ? -6.769 -10.281 24.493 1.00 83.31 83 ASN A N 1
ATOM 672 C CA . ASN A 1 83 ? -6.392 -9.702 25.793 1.00 83.31 83 ASN A CA 1
ATOM 673 C C . ASN A 1 83 ? -6.210 -8.164 25.777 1.00 83.31 83 ASN A C 1
ATOM 675 O O . ASN A 1 83 ? -5.255 -7.674 26.365 1.00 83.31 83 ASN A O 1
ATOM 679 N N . ASP A 1 84 ? -7.089 -7.418 25.094 1.00 84.38 84 ASP A N 1
ATOM 680 C CA . ASP A 1 84 ? -6.949 -5.961 24.880 1.00 84.38 84 ASP A CA 1
ATOM 681 C C . ASP A 1 84 ? -5.610 -5.549 24.220 1.00 84.38 84 ASP A C 1
ATOM 683 O O . ASP A 1 84 ? -5.127 -4.428 24.376 1.00 84.38 84 ASP A O 1
ATOM 687 N N . GLU A 1 85 ? -5.034 -6.449 23.418 1.00 86.62 85 GLU A N 1
ATOM 688 C CA . GLU A 1 85 ? -3.927 -6.175 22.506 1.00 86.62 85 GLU A CA 1
ATOM 689 C C . GLU A 1 85 ? -4.349 -6.482 21.063 1.00 86.62 85 GLU A C 1
ATOM 691 O O . GLU A 1 85 ? -4.973 -7.510 20.772 1.00 86.62 85 GLU A O 1
ATOM 696 N N . LEU A 1 86 ? -3.971 -5.603 20.139 1.00 88.56 86 LEU A N 1
ATOM 697 C CA . LEU A 1 86 ? -3.949 -5.886 18.712 1.00 88.56 86 LEU A CA 1
ATOM 698 C C . LEU A 1 86 ? -2.632 -6.590 18.383 1.00 88.56 86 LEU A C 1
ATOM 700 O O . LEU A 1 86 ? -1.547 -6.041 18.575 1.00 88.56 86 LEU A O 1
ATOM 704 N N . ILE A 1 87 ? -2.730 -7.819 17.890 1.00 89.38 87 ILE A N 1
ATOM 705 C CA . ILE A 1 87 ? -1.581 -8.656 17.569 1.00 89.38 87 ILE A CA 1
ATOM 706 C C . ILE A 1 87 ? -1.431 -8.743 16.057 1.00 89.38 87 ILE A C 1
ATOM 708 O O . ILE A 1 87 ? -2.370 -9.098 15.344 1.00 89.38 87 ILE A O 1
ATOM 712 N N . LEU A 1 88 ? -0.218 -8.466 15.588 1.00 89.50 88 LEU A N 1
ATOM 713 C CA . LEU A 1 88 ? 0.183 -8.554 14.196 1.00 89.50 88 LEU A CA 1
ATOM 714 C C . LEU A 1 88 ? 1.322 -9.557 14.036 1.00 89.50 88 LEU A C 1
ATOM 716 O O . LEU A 1 88 ? 2.403 -9.389 14.600 1.00 89.50 88 LEU A O 1
ATOM 720 N N . GLU A 1 89 ? 1.109 -10.578 13.218 1.00 89.94 89 GLU A N 1
ATOM 721 C CA . GLU A 1 89 ? 2.136 -11.550 12.858 1.00 89.94 89 GLU A CA 1
ATOM 722 C C . GLU A 1 89 ? 2.523 -11.358 11.392 1.00 89.94 89 GLU A C 1
ATOM 724 O O . GLU A 1 89 ? 1.675 -11.418 10.503 1.00 89.94 89 GLU A O 1
ATOM 729 N N . LYS A 1 90 ? 3.809 -11.094 11.130 1.00 88.19 90 LYS A N 1
ATOM 730 C CA . LYS A 1 90 ? 4.340 -10.871 9.777 1.00 88.19 90 LYS A CA 1
ATOM 731 C C . LYS A 1 90 ? 5.764 -11.397 9.614 1.00 88.19 90 LYS A C 1
ATOM 733 O O . LYS A 1 90 ? 6.483 -11.642 10.582 1.00 88.19 90 LYS A O 1
ATOM 738 N N . GLY A 1 91 ? 6.198 -11.515 8.362 1.00 82.69 91 GLY A N 1
ATOM 739 C CA . GLY A 1 91 ? 7.596 -11.757 7.999 1.00 82.69 91 GLY A CA 1
ATOM 740 C C . GLY A 1 91 ? 7.840 -13.071 7.258 1.00 82.69 91 GLY A C 1
ATOM 741 O O . GLY A 1 91 ? 7.206 -14.097 7.518 1.00 82.69 91 GLY A O 1
ATOM 742 N N . VAL A 1 92 ? 8.785 -13.024 6.317 1.00 83.06 92 VAL A N 1
ATOM 743 C CA . VAL A 1 92 ? 9.104 -14.120 5.386 1.00 83.06 92 VAL A CA 1
ATOM 744 C C . VAL A 1 92 ? 10.207 -15.009 5.958 1.00 83.06 92 VAL A C 1
ATOM 746 O O . VAL A 1 92 ? 9.957 -16.173 6.266 1.00 83.06 92 VAL A O 1
ATOM 749 N N . LEU A 1 93 ? 11.402 -14.444 6.165 1.00 82.88 93 LEU A N 1
ATOM 750 C CA . LEU A 1 93 ? 12.569 -15.163 6.692 1.00 82.88 93 LEU A CA 1
ATOM 751 C C . LEU A 1 93 ? 12.545 -15.230 8.223 1.00 82.88 93 LEU A C 1
ATOM 753 O O . LEU A 1 93 ? 12.678 -16.302 8.806 1.00 82.88 93 LEU A O 1
ATOM 757 N N . ARG A 1 94 ? 12.335 -14.085 8.881 1.00 84.00 94 ARG A N 1
ATOM 758 C CA . ARG A 1 94 ? 12.180 -13.983 10.337 1.00 84.00 94 ARG A CA 1
ATOM 759 C C . ARG A 1 94 ? 10.727 -13.688 10.667 1.00 84.00 94 ARG A C 1
ATOM 761 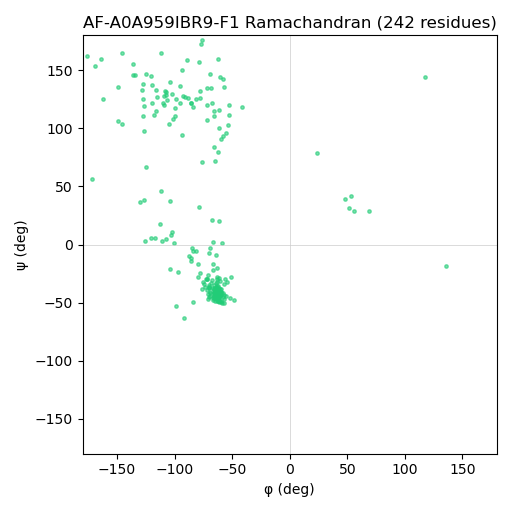O O . ARG A 1 94 ? 10.129 -12.797 10.067 1.00 84.00 94 ARG A O 1
ATOM 768 N N . ARG A 1 95 ? 10.166 -14.446 11.607 1.00 84.19 95 ARG A N 1
ATOM 769 C CA . ARG A 1 95 ? 8.820 -14.195 12.128 1.00 84.19 95 ARG A CA 1
ATOM 770 C C . ARG A 1 95 ? 8.896 -13.034 13.112 1.00 84.19 95 ARG A C 1
ATOM 772 O O . ARG A 1 95 ? 9.702 -13.065 14.036 1.00 84.19 95 ARG A O 1
ATOM 779 N N . SER A 1 96 ? 8.075 -12.022 12.886 1.00 85.31 96 SER A N 1
ATOM 780 C CA . SER A 1 96 ? 7.891 -10.886 13.776 1.00 85.31 96 SER A CA 1
ATOM 781 C C . SER A 1 96 ? 6.458 -10.921 14.286 1.00 85.31 96 SER A C 1
ATOM 783 O O . SER A 1 96 ? 5.518 -11.018 13.496 1.00 85.31 96 SER A O 1
ATOM 785 N N . LYS A 1 97 ? 6.315 -10.882 15.607 1.00 88.69 97 LYS A N 1
ATOM 786 C CA . LYS A 1 97 ? 5.041 -10.761 16.300 1.00 88.69 97 LYS A CA 1
ATOM 787 C C . LYS A 1 97 ? 5.058 -9.436 17.042 1.00 88.69 97 LYS A C 1
ATOM 789 O O . LYS A 1 97 ? 5.908 -9.233 17.905 1.00 88.69 97 LYS A O 1
ATOM 794 N N . LEU A 1 98 ? 4.178 -8.534 16.641 1.00 87.44 98 LEU A N 1
ATOM 795 C CA . LEU A 1 98 ? 4.028 -7.220 17.236 1.00 87.44 98 LEU A CA 1
ATOM 796 C C . LEU A 1 98 ? 2.713 -7.204 18.006 1.00 87.44 98 LEU A C 1
ATOM 798 O O . LEU A 1 98 ? 1.656 -7.414 17.419 1.00 87.44 98 LEU A O 1
ATOM 802 N N . ASN A 1 99 ? 2.799 -6.961 19.307 1.00 89.00 99 ASN A N 1
ATOM 803 C CA . ASN A 1 99 ? 1.638 -6.795 20.163 1.00 89.00 99 ASN A CA 1
ATOM 804 C C . ASN A 1 99 ? 1.522 -5.316 20.511 1.00 89.00 99 ASN A C 1
ATOM 806 O O . ASN A 1 99 ? 2.472 -4.725 21.031 1.00 89.00 99 ASN A O 1
ATOM 810 N N . VAL A 1 100 ? 0.370 -4.732 20.216 1.00 87.81 100 VAL A N 1
ATOM 811 C CA . VAL A 1 100 ? 0.066 -3.338 20.514 1.00 87.81 100 VAL A CA 1
ATOM 812 C C . VAL A 1 100 ? -1.108 -3.297 21.483 1.00 87.81 100 VAL A C 1
ATOM 814 O O . VAL A 1 100 ? -2.223 -3.643 21.092 1.00 87.81 100 VAL A O 1
ATOM 817 N N . PRO A 1 101 ? -0.880 -2.872 22.735 1.00 87.19 101 PRO A N 1
ATOM 818 C CA . PRO A 1 101 ? -1.957 -2.598 23.675 1.00 87.19 101 PRO A CA 1
ATOM 819 C C . PRO A 1 101 ? -2.920 -1.550 23.109 1.00 87.19 101 PRO A C 1
ATOM 821 O O . PRO A 1 101 ? -2.478 -0.547 22.539 1.00 87.19 101 PRO A O 1
ATOM 824 N N . LEU A 1 102 ? -4.229 -1.778 23.245 1.00 86.56 102 LEU A N 1
ATOM 825 C CA . LEU A 1 102 ? -5.246 -0.886 22.675 1.00 86.56 102 LEU A CA 1
ATOM 826 C C . LEU A 1 102 ? -5.180 0.540 23.251 1.00 86.56 102 LEU A C 1
ATOM 828 O O . LEU A 1 102 ? -5.474 1.496 22.542 1.00 86.56 102 LEU A O 1
ATOM 832 N N . ASP A 1 103 ? -4.728 0.696 24.497 1.00 83.62 103 ASP A N 1
ATOM 833 C CA . ASP A 1 103 ? -4.508 1.982 25.174 1.00 83.62 103 ASP A CA 1
ATOM 834 C C . ASP A 1 103 ? -3.375 2.816 24.557 1.00 83.62 103 ASP A C 1
ATOM 836 O O . ASP A 1 103 ? -3.352 4.037 24.704 1.00 83.62 103 ASP A O 1
ATOM 840 N N . ARG A 1 104 ? -2.443 2.177 23.840 1.00 84.56 104 ARG A N 1
ATOM 841 C CA . ARG A 1 104 ? -1.343 2.872 23.158 1.00 84.56 104 ARG A CA 1
ATOM 842 C C . ARG A 1 104 ? -1.702 3.338 21.758 1.00 84.56 104 ARG A C 1
ATOM 844 O O . ARG A 1 104 ? -0.908 4.071 21.171 1.00 84.56 104 ARG A O 1
ATOM 851 N N . ILE A 1 105 ? -2.839 2.918 21.209 1.00 86.31 105 ILE A N 1
ATOM 852 C CA . ILE A 1 105 ? -3.283 3.340 19.881 1.00 86.31 105 ILE A CA 1
ATOM 853 C C . ILE A 1 105 ? -3.736 4.799 19.960 1.00 86.31 105 ILE A C 1
ATOM 855 O O . ILE A 1 105 ? -4.656 5.137 20.702 1.00 86.31 105 ILE A O 1
ATOM 859 N N . GLN A 1 106 ? -3.084 5.668 19.192 1.00 83.94 106 GLN A N 1
ATOM 860 C CA . GLN A 1 106 ? -3.396 7.097 19.174 1.00 83.94 106 GLN A CA 1
ATOM 861 C C . GLN A 1 106 ? -4.292 7.459 17.997 1.00 83.94 106 GLN A C 1
ATOM 863 O O . GLN A 1 106 ? -5.353 8.061 18.179 1.00 83.94 106 GLN A O 1
ATOM 868 N N . THR A 1 107 ? -3.859 7.060 16.803 1.00 85.75 107 THR A N 1
ATOM 869 C CA . THR A 1 107 ? -4.466 7.456 15.536 1.00 85.75 107 THR A CA 1
ATOM 870 C C . THR A 1 107 ? -4.770 6.213 14.718 1.00 85.75 107 THR A C 1
ATOM 872 O O . THR A 1 107 ? -3.975 5.272 14.675 1.00 85.75 107 THR A O 1
ATOM 875 N N . ILE A 1 108 ? -5.945 6.210 14.091 1.00 89.06 108 ILE A N 1
ATOM 876 C CA . ILE A 1 108 ? -6.383 5.172 13.161 1.00 89.06 108 ILE A CA 1
ATOM 877 C C . ILE A 1 108 ? -6.809 5.883 11.882 1.00 89.06 108 ILE A C 1
ATOM 879 O O . ILE A 1 108 ? -7.824 6.580 11.868 1.00 89.06 108 ILE A O 1
ATOM 883 N N . GLU A 1 109 ? -6.039 5.704 10.817 1.00 89.81 109 GLU A N 1
ATOM 884 C CA . GLU A 1 109 ? -6.306 6.297 9.511 1.00 89.81 109 GLU A CA 1
ATOM 885 C C . GLU A 1 109 ? -6.771 5.228 8.522 1.00 89.81 109 GLU A C 1
ATOM 887 O O . GLU A 1 109 ? -6.160 4.166 8.377 1.00 89.81 109 GLU A O 1
ATOM 892 N N . LEU A 1 110 ? -7.858 5.520 7.807 1.00 91.56 110 LEU A N 1
ATOM 893 C CA . LEU A 1 110 ? -8.327 4.709 6.688 1.00 91.56 110 LEU A CA 1
ATOM 894 C C . LEU A 1 110 ? -7.902 5.387 5.388 1.00 91.56 110 LEU A C 1
ATOM 896 O O . LEU A 1 110 ? -8.458 6.414 5.000 1.00 91.56 110 LEU A O 1
ATOM 900 N N . ARG A 1 111 ? -6.918 4.812 4.695 1.00 90.06 111 ARG A N 1
ATOM 901 C CA . ARG A 1 111 ? -6.456 5.316 3.397 1.00 90.06 111 ARG A CA 1
ATOM 902 C C . ARG A 1 111 ? -7.084 4.528 2.257 1.00 90.06 111 ARG A C 1
ATOM 904 O O . ARG A 1 111 ? -6.939 3.307 2.171 1.00 90.06 111 ARG A O 1
ATOM 911 N N . GLN A 1 112 ? -7.726 5.238 1.334 1.00 90.25 112 GLN A N 1
ATOM 912 C CA . GLN A 1 112 ? -8.327 4.660 0.136 1.00 90.25 112 GLN A CA 1
ATOM 913 C C . GLN A 1 112 ? -7.816 5.388 -1.112 1.00 90.25 112 GLN A C 1
ATOM 915 O O . GLN A 1 112 ? -8.290 6.463 -1.462 1.00 90.25 112 GLN A O 1
ATOM 920 N N . GLY A 1 113 ? -6.807 4.815 -1.775 1.00 87.94 113 GLY A N 1
ATOM 921 C CA . GLY A 1 113 ? -6.373 5.280 -3.096 1.00 87.94 113 GLY A CA 1
ATOM 922 C C . GLY A 1 113 ? -7.320 4.828 -4.215 1.00 87.94 113 GLY A C 1
ATOM 923 O O . GLY A 1 113 ? -8.221 4.027 -3.989 1.00 87.94 113 GLY A O 1
ATOM 924 N N . LEU A 1 114 ? -7.070 5.267 -5.454 1.00 86.94 114 LEU A N 1
ATOM 925 C CA . LEU A 1 114 ? -7.911 4.922 -6.617 1.00 86.94 114 LEU A CA 1
ATOM 926 C C . LEU A 1 114 ? -8.073 3.405 -6.822 1.00 86.94 114 LEU A C 1
ATOM 928 O O . LEU A 1 114 ? -9.176 2.913 -7.031 1.00 86.94 114 LEU A O 1
ATOM 932 N N . LEU A 1 115 ? -6.975 2.651 -6.716 1.00 85.94 115 LEU A N 1
ATOM 933 C CA . LEU A 1 115 ? -7.005 1.190 -6.846 1.00 85.94 115 LEU A CA 1
ATOM 934 C C . LEU A 1 115 ? -7.794 0.541 -5.704 1.00 85.94 115 LEU A C 1
ATOM 936 O O . LEU A 1 115 ? -8.579 -0.369 -5.931 1.00 85.94 115 LEU A O 1
ATOM 940 N N . HIS A 1 116 ? -7.608 1.028 -4.478 1.00 87.12 116 HIS A N 1
ATOM 941 C CA . HIS A 1 116 ? -8.360 0.576 -3.309 1.00 87.12 116 HIS A CA 1
ATOM 942 C C . HIS A 1 116 ? -9.860 0.847 -3.462 1.00 87.12 116 HIS A C 1
ATOM 944 O O . HIS A 1 116 ? -10.667 -0.003 -3.103 1.00 87.12 116 HIS A O 1
ATOM 950 N N . GLN A 1 117 ? -10.228 1.983 -4.058 1.00 86.62 117 GLN A N 1
ATOM 951 C CA . GLN A 1 117 ? -11.612 2.338 -4.362 1.00 86.62 117 GLN A CA 1
ATOM 952 C C . GLN A 1 117 ? -12.236 1.397 -5.395 1.00 86.62 117 GLN A C 1
ATOM 954 O O . GLN A 1 117 ? -13.342 0.917 -5.172 1.00 86.62 117 GLN A O 1
ATOM 959 N N . TRP A 1 118 ? -11.523 1.080 -6.481 1.00 88.06 118 TRP A N 1
ATOM 960 C CA . TRP A 1 118 ? -12.004 0.128 -7.491 1.00 88.06 118 TRP A CA 1
ATOM 961 C C . TRP A 1 118 ? -12.261 -1.274 -6.940 1.00 88.06 118 TRP A C 1
ATOM 963 O O . TRP A 1 118 ? -13.148 -1.961 -7.433 1.00 88.06 118 TRP A O 1
ATOM 973 N N . PHE A 1 119 ? -11.506 -1.696 -5.926 1.00 86.00 119 PHE A N 1
ATOM 974 C CA . PHE A 1 119 ? -11.681 -3.002 -5.292 1.00 86.00 119 PHE A CA 1
ATOM 975 C C . PHE A 1 119 ? -12.428 -2.949 -3.947 1.00 86.00 119 PHE A C 1
ATOM 977 O O . PHE A 1 119 ? -12.413 -3.942 -3.224 1.00 86.00 119 PHE A O 1
ATOM 984 N N . GLU A 1 120 ? -13.037 -1.812 -3.588 1.00 89.56 120 GLU A N 1
ATOM 985 C CA . GLU A 1 120 ? -13.795 -1.604 -2.336 1.00 89.56 120 GLU A CA 1
ATOM 986 C C . GLU A 1 120 ? -13.050 -2.005 -1.044 1.00 89.56 120 GLU A C 1
ATOM 988 O O . GLU A 1 120 ? -13.630 -2.407 -0.028 1.00 89.56 120 GLU A O 1
ATOM 993 N N . VAL A 1 121 ? -11.727 -1.863 -1.064 1.00 91.19 121 VAL A N 1
ATOM 994 C CA . VAL A 1 121 ? -10.851 -2.101 0.085 1.00 91.19 121 VAL A CA 1
ATOM 995 C C . VAL A 1 121 ? -10.247 -0.795 0.575 1.00 91.19 121 VAL A C 1
ATOM 997 O O . VAL A 1 121 ? -10.248 0.213 -0.127 1.00 91.19 121 VAL A O 1
ATOM 1000 N N . VAL A 1 122 ? -9.698 -0.813 1.783 1.00 91.69 122 VAL A N 1
ATOM 1001 C CA . VAL A 1 122 ? -8.960 0.300 2.382 1.00 91.69 122 VAL A CA 1
ATOM 1002 C C . VAL A 1 122 ? -7.697 -0.213 3.069 1.00 91.69 122 VAL A C 1
ATOM 1004 O O . VAL A 1 122 ? -7.615 -1.383 3.455 1.00 91.69 122 VAL A O 1
ATOM 1007 N N . SER A 1 123 ? -6.703 0.660 3.200 1.00 90.75 123 SER A N 1
ATOM 1008 C CA . SER A 1 123 ? -5.532 0.435 4.044 1.00 90.75 123 SER A CA 1
ATOM 1009 C C . SER A 1 123 ? -5.806 1.025 5.424 1.00 90.75 123 SER A C 1
ATOM 1011 O O . SER A 1 123 ? -6.197 2.186 5.514 1.00 90.75 123 SER A O 1
ATOM 1013 N N . VAL A 1 124 ? -5.618 0.237 6.481 1.00 91.62 124 VAL A N 1
ATOM 1014 C CA . VAL A 1 124 ? -5.747 0.695 7.871 1.00 91.62 124 VAL A CA 1
ATOM 1015 C C . VAL A 1 124 ? -4.352 0.964 8.414 1.00 91.62 124 VAL A C 1
ATOM 1017 O O . VAL A 1 124 ? -3.534 0.043 8.485 1.00 91.62 124 VAL A O 1
ATOM 1020 N N . GLU A 1 125 ? -4.083 2.210 8.775 1.00 90.94 125 GLU A N 1
ATOM 1021 C CA . GLU A 1 125 ? -2.831 2.660 9.382 1.00 90.94 125 GLU A CA 1
ATOM 1022 C C . GLU A 1 125 ? -3.084 3.013 10.846 1.00 90.94 125 GLU A C 1
ATOM 1024 O O . GLU A 1 125 ? -4.040 3.715 11.170 1.00 90.94 125 GLU A O 1
ATOM 1029 N N . ILE A 1 126 ? -2.280 2.436 11.734 1.00 89.31 126 ILE A N 1
ATOM 1030 C CA . ILE A 1 126 ? -2.440 2.547 13.181 1.00 89.31 126 ILE A CA 1
ATOM 1031 C C . ILE A 1 126 ? -1.122 3.030 13.765 1.00 89.31 126 ILE A C 1
ATOM 1033 O O . ILE A 1 126 ? -0.110 2.321 13.695 1.00 89.31 126 ILE A O 1
ATOM 1037 N N . ASP A 1 127 ? -1.186 4.192 14.406 1.00 87.50 127 ASP A N 1
ATOM 1038 C CA . ASP A 1 127 ? -0.050 4.813 15.072 1.00 87.50 127 ASP A CA 1
ATOM 1039 C C . ASP A 1 127 ? -0.152 4.645 16.580 1.00 87.50 127 ASP A C 1
ATOM 1041 O O . ASP A 1 127 ? -1.227 4.756 17.184 1.00 87.50 127 ASP A O 1
ATOM 1045 N N . THR A 1 128 ? 0.993 4.367 17.199 1.00 86.12 128 THR A N 1
ATOM 1046 C CA . THR A 1 128 ? 1.063 4.008 18.613 1.00 86.12 128 THR A CA 1
ATOM 1047 C C . THR A 1 128 ? 2.011 4.909 19.390 1.00 86.12 128 THR A C 1
ATOM 1049 O O . THR A 1 128 ? 3.044 5.364 18.895 1.00 86.12 128 THR A O 1
ATOM 1052 N N . ALA A 1 129 ? 1.665 5.155 20.651 1.00 75.25 129 ALA A N 1
ATOM 1053 C CA . ALA A 1 129 ? 2.520 5.853 21.593 1.00 75.25 129 ALA A CA 1
ATOM 1054 C C . ALA A 1 129 ? 3.750 4.991 21.922 1.00 75.25 129 ALA A C 1
ATOM 1056 O O . ALA A 1 129 ? 3.608 3.891 22.460 1.00 75.25 129 ALA A O 1
ATOM 1057 N N . GLY A 1 130 ? 4.959 5.500 21.670 1.00 64.62 130 GLY A N 1
ATOM 1058 C CA . GLY A 1 130 ? 6.181 4.915 22.237 1.00 64.62 130 GLY A CA 1
ATOM 1059 C C . GLY A 1 130 ? 7.369 4.748 21.293 1.00 64.62 130 GLY A C 1
ATOM 1060 O O . GLY A 1 130 ? 8.487 4.654 21.789 1.00 64.62 130 GLY A O 1
ATOM 1061 N N . SER A 1 131 ? 7.195 4.759 19.965 1.00 59.44 131 SER A N 1
ATOM 1062 C CA . SER A 1 131 ? 8.313 4.919 19.017 1.00 59.44 131 SER A CA 1
ATOM 1063 C C . SER A 1 131 ? 7.834 5.173 17.584 1.00 59.44 131 SER A C 1
ATOM 1065 O O . SER A 1 131 ? 6.794 4.663 17.180 1.00 59.44 131 SER A O 1
ATOM 1067 N N . LYS A 1 132 ? 8.665 5.845 16.776 1.00 56.19 132 LYS A N 1
ATOM 1068 C CA . LYS A 1 132 ? 8.447 6.068 15.331 1.00 56.19 132 LYS A CA 1
ATOM 1069 C C . LYS A 1 132 ? 8.443 4.779 14.481 1.00 56.19 132 LYS A C 1
ATOM 1071 O O . LYS A 1 132 ? 8.161 4.827 13.298 1.00 56.19 132 LYS A O 1
ATOM 1076 N N . ASN A 1 133 ? 8.810 3.634 15.065 1.00 55.59 133 ASN A N 1
ATOM 1077 C CA . ASN A 1 133 ? 8.921 2.344 14.370 1.00 55.59 133 ASN A CA 1
ATOM 1078 C C . ASN A 1 133 ? 7.802 1.354 14.739 1.00 55.59 133 ASN A C 1
ATOM 1080 O O . ASN A 1 133 ? 7.844 0.202 14.305 1.00 55.59 133 ASN A O 1
ATOM 1084 N N . GLN A 1 134 ? 6.821 1.763 15.550 1.00 61.09 134 GLN A N 1
ATOM 1085 C CA . GLN A 1 134 ? 5.656 0.939 15.905 1.00 61.09 134 GLN A CA 1
ATOM 1086 C C . GLN A 1 134 ? 4.395 1.376 15.149 1.00 61.09 134 GLN A C 1
ATOM 1088 O O . GLN A 1 134 ? 3.287 1.342 15.681 1.00 61.09 134 GLN A O 1
ATOM 1093 N N . GLU A 1 135 ? 4.580 1.767 13.892 1.00 72.88 135 GLU A N 1
ATOM 1094 C CA . GLU A 1 135 ? 3.505 1.982 12.930 1.00 72.88 135 GLU A CA 1
ATOM 1095 C 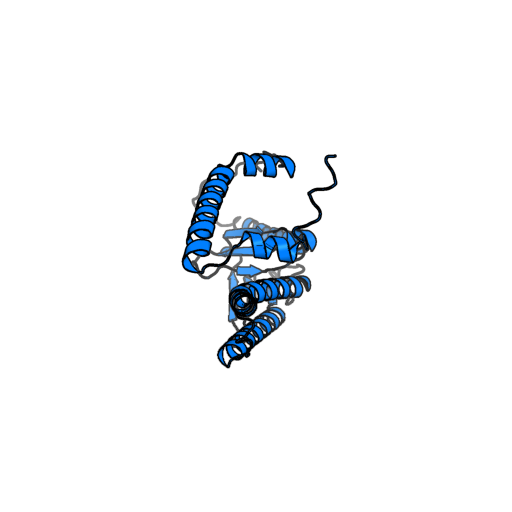C . GLU A 1 135 ? 3.038 0.618 12.398 1.00 72.88 135 GLU A C 1
ATOM 1097 O O . GLU A 1 135 ? 3.840 -0.256 12.028 1.00 72.88 135 GLU A O 1
ATOM 1102 N N . MET A 1 136 ? 1.725 0.404 12.385 1.00 83.25 136 MET A N 1
ATOM 1103 C CA . MET A 1 136 ? 1.119 -0.811 11.851 1.00 83.25 136 MET A CA 1
ATOM 1104 C C . MET A 1 136 ? 0.257 -0.484 10.646 1.00 83.25 136 MET A C 1
ATOM 1106 O O . MET A 1 136 ? -0.589 0.399 10.694 1.00 83.25 136 MET A O 1
ATOM 1110 N N . THR A 1 137 ? 0.423 -1.265 9.582 1.00 86.62 137 THR A N 1
ATOM 1111 C CA . THR A 1 137 ? -0.368 -1.107 8.363 1.00 86.62 137 THR A CA 1
ATOM 1112 C C . THR A 1 137 ? -0.992 -2.434 7.965 1.00 86.62 137 THR A C 1
ATOM 1114 O O . THR A 1 137 ? -0.292 -3.431 7.759 1.00 86.62 137 THR A O 1
ATOM 1117 N N . ILE A 1 138 ? -2.312 -2.435 7.804 1.00 88.44 138 ILE A N 1
ATOM 1118 C CA . ILE A 1 138 ? -3.087 -3.522 7.206 1.00 88.44 138 ILE A CA 1
ATOM 1119 C C . ILE A 1 138 ? -3.481 -3.055 5.804 1.00 88.44 138 ILE A C 1
ATOM 1121 O O . ILE A 1 138 ? -4.352 -2.209 5.649 1.00 88.44 138 ILE A O 1
ATOM 1125 N N . SER A 1 139 ? -2.812 -3.572 4.770 1.00 84.94 139 SER A N 1
ATOM 1126 C CA . SER A 1 139 ? -2.798 -2.936 3.440 1.00 84.94 139 SER A CA 1
ATOM 1127 C C . SER A 1 139 ? -4.102 -3.016 2.643 1.00 84.94 139 SER A C 1
ATOM 1129 O O . SER A 1 139 ? -4.339 -2.157 1.791 1.00 84.94 139 SER A O 1
ATOM 1131 N N . ALA A 1 140 ? -4.900 -4.065 2.852 1.00 87.25 140 ALA A N 1
ATOM 1132 C CA . ALA A 1 140 ? -6.196 -4.218 2.200 1.00 87.25 140 ALA A CA 1
ATOM 1133 C C . ALA A 1 140 ? -7.160 -4.982 3.105 1.00 87.25 140 ALA A C 1
ATOM 1135 O O . ALA A 1 140 ? -7.070 -6.204 3.271 1.00 87.25 140 ALA A O 1
ATOM 1136 N N . LEU A 1 141 ? -8.102 -4.240 3.663 1.00 89.19 141 LEU A N 1
ATOM 1137 C CA . LEU A 1 141 ? -9.247 -4.754 4.389 1.00 89.19 141 LEU A CA 1
ATOM 1138 C C . LEU A 1 141 ? -10.511 -4.270 3.674 1.00 89.19 141 LEU A C 1
ATOM 1140 O O . LEU A 1 141 ? -10.507 -3.179 3.104 1.00 89.19 141 LEU A O 1
ATOM 1144 N N . SER A 1 142 ? -11.572 -5.078 3.640 1.00 88.69 142 SER A N 1
ATOM 1145 C CA . SER A 1 142 ? -12.839 -4.599 3.065 1.00 88.69 142 SER A CA 1
ATOM 1146 C C . SER A 1 142 ? -13.333 -3.390 3.857 1.00 88.69 142 SER A C 1
ATOM 1148 O O . SER A 1 142 ? -13.145 -3.337 5.075 1.00 88.69 142 SER A O 1
ATOM 1150 N N . LYS A 1 143 ? -13.951 -2.416 3.182 1.00 87.56 143 LYS A N 1
ATOM 1151 C CA . LYS A 1 143 ? -14.405 -1.183 3.839 1.00 87.56 143 LYS A CA 1
ATOM 1152 C C . LYS A 1 143 ? -15.266 -1.442 5.097 1.00 87.56 143 LYS A C 1
ATOM 1154 O O . LYS A 1 143 ? -14.910 -0.896 6.139 1.00 87.56 143 LYS A O 1
ATOM 1159 N N . PRO A 1 144 ? -16.267 -2.350 5.084 1.00 86.94 144 PRO A N 1
ATOM 1160 C CA . PRO A 1 144 ? -17.066 -2.633 6.280 1.00 86.94 144 PRO A CA 1
ATOM 1161 C C . PRO A 1 144 ? -16.254 -3.251 7.425 1.00 86.94 144 PRO A C 1
ATOM 1163 O O . PRO A 1 144 ? -16.476 -2.942 8.591 1.00 86.94 144 PRO A O 1
ATOM 1166 N N . GLN A 1 145 ? -15.285 -4.120 7.116 1.00 87.81 145 GLN A N 1
ATOM 1167 C CA . GLN A 1 145 ? -14.415 -4.711 8.139 1.00 87.81 145 GLN A CA 1
ATOM 1168 C C . GLN A 1 145 ? -13.453 -3.679 8.731 1.00 87.81 145 GLN A C 1
ATOM 1170 O O . GLN A 1 145 ? -13.135 -3.753 9.914 1.00 87.81 145 GLN A O 1
ATOM 1175 N N . ALA A 1 146 ? -12.976 -2.734 7.923 1.00 89.56 146 ALA A N 1
ATOM 1176 C CA . ALA A 1 146 ? -12.098 -1.669 8.385 1.00 89.56 146 ALA A CA 1
ATOM 1177 C C . ALA A 1 146 ? -12.821 -0.669 9.286 1.00 89.56 146 ALA A C 1
ATOM 1179 O O . ALA A 1 146 ? -12.272 -0.279 10.313 1.00 89.56 146 ALA A O 1
ATOM 1180 N N . GLU A 1 147 ? -14.057 -0.311 8.938 1.00 89.00 147 GLU A N 1
ATOM 1181 C CA . GLU A 1 147 ? -14.935 0.497 9.786 1.00 89.00 147 GLU A CA 1
ATOM 1182 C C . GLU A 1 147 ? -15.236 -0.237 11.100 1.00 89.00 147 GLU A C 1
ATOM 1184 O O . GLU A 1 147 ? -14.964 0.304 12.167 1.00 89.00 147 GLU A O 1
ATOM 1189 N N . ALA A 1 148 ? -15.623 -1.518 11.045 1.00 87.81 148 ALA A N 1
ATOM 1190 C CA . ALA A 1 148 ? -15.853 -2.326 12.246 1.00 87.81 148 ALA A CA 1
ATOM 1191 C C . ALA A 1 148 ? -14.609 -2.454 13.144 1.00 87.81 148 ALA A C 1
ATOM 1193 O O . ALA A 1 148 ? -14.720 -2.451 14.370 1.00 87.81 148 ALA A O 1
ATOM 1194 N N . LEU A 1 149 ? -13.415 -2.577 12.552 1.00 88.25 149 LEU A N 1
ATOM 1195 C CA . LEU A 1 149 ? -12.160 -2.594 13.302 1.00 88.25 149 LEU A CA 1
ATOM 1196 C C . LEU A 1 149 ? -11.904 -1.235 13.962 1.00 88.25 149 LEU A C 1
ATOM 1198 O O . LEU A 1 149 ? -11.603 -1.194 15.150 1.00 88.25 149 LEU A O 1
ATOM 1202 N N . ARG A 1 150 ? -12.041 -0.130 13.220 1.00 89.25 150 ARG A N 1
ATOM 1203 C CA . ARG A 1 150 ? -11.868 1.232 13.745 1.00 89.25 150 ARG A CA 1
ATOM 1204 C C . ARG A 1 150 ? -12.814 1.496 14.914 1.00 89.25 150 ARG A C 1
ATOM 1206 O O . ARG A 1 150 ? -12.351 1.938 15.962 1.00 89.25 150 ARG A O 1
ATOM 1213 N N . ASP A 1 151 ? -14.097 1.203 14.745 1.00 88.00 151 ASP A N 1
ATOM 1214 C CA . ASP A 1 151 ? -15.122 1.473 15.752 1.00 88.00 151 ASP A CA 1
ATOM 1215 C C . ASP A 1 151 ? -14.858 0.679 17.033 1.00 88.00 151 ASP A C 1
ATOM 1217 O O . ASP A 1 151 ? -14.888 1.243 18.124 1.00 88.00 151 ASP A O 1
ATOM 1221 N N . LEU A 1 152 ? -14.474 -0.596 16.906 1.00 86.50 152 LEU A N 1
ATOM 1222 C CA . LEU A 1 152 ? -14.107 -1.434 18.048 1.00 86.50 152 LEU A CA 1
ATOM 1223 C C . LEU A 1 152 ? -12.888 -0.877 18.799 1.00 86.50 152 LEU A C 1
ATOM 1225 O O . LEU A 1 152 ? -12.873 -0.849 20.032 1.00 86.50 152 LEU A O 1
ATOM 1229 N N . LEU A 1 153 ? -11.858 -0.428 18.077 1.00 86.19 153 LEU A N 1
ATOM 1230 C CA . LEU A 1 153 ? -10.662 0.158 18.687 1.00 86.19 153 LEU A CA 1
ATOM 1231 C C . LEU A 1 153 ? -10.983 1.489 19.398 1.00 86.19 153 LEU A C 1
ATOM 1233 O O . LEU A 1 153 ? -10.459 1.741 20.485 1.00 86.19 153 LEU A O 1
AT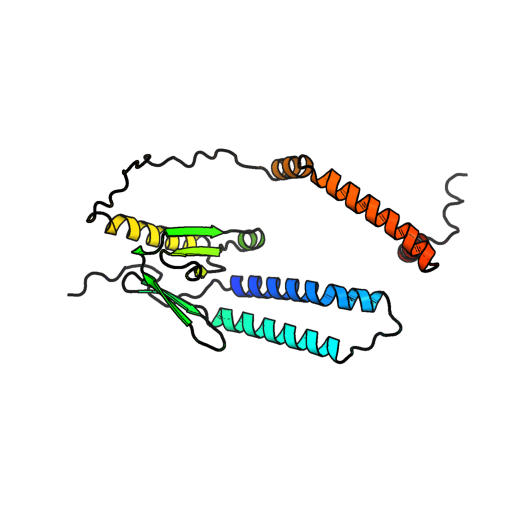OM 1237 N N . LEU A 1 154 ? -11.868 2.316 18.829 1.00 84.44 154 LEU A N 1
ATOM 1238 C CA . LEU A 1 154 ? -12.310 3.581 19.428 1.00 84.44 154 LEU A CA 1
ATOM 1239 C C . LEU A 1 154 ? -13.206 3.372 20.655 1.00 84.44 154 LEU A C 1
ATOM 1241 O O . LEU A 1 154 ? -13.004 4.030 21.674 1.00 84.44 154 LEU A O 1
ATOM 1245 N N . GLU A 1 155 ? -14.152 2.434 20.601 1.00 83.81 155 GLU A N 1
ATOM 1246 C CA . GLU A 1 155 ? -15.029 2.096 21.729 1.00 83.81 155 GLU A CA 1
ATOM 1247 C C . GLU A 1 155 ? -14.210 1.682 22.960 1.00 83.81 155 GLU A C 1
ATOM 1249 O O . GLU A 1 155 ? -14.457 2.137 24.079 1.00 83.81 155 GLU A O 1
ATOM 1254 N N . LYS A 1 156 ? -13.174 0.863 22.749 1.00 76.69 156 LYS A N 1
ATOM 1255 C CA . LYS A 1 156 ? -12.278 0.396 23.814 1.00 76.69 156 LYS A CA 1
ATOM 1256 C C . LYS A 1 156 ? -11.428 1.504 24.423 1.00 76.69 156 LYS A C 1
ATOM 1258 O O . LYS A 1 156 ? -11.124 1.435 25.614 1.00 76.69 156 LYS A O 1
ATOM 1263 N N . ARG A 1 157 ? -11.082 2.530 23.643 1.00 73.56 157 ARG A N 1
ATOM 1264 C CA . ARG A 1 157 ? -10.405 3.731 24.144 1.00 73.56 157 ARG A CA 1
ATOM 1265 C C . ARG A 1 157 ? -11.321 4.525 25.077 1.00 73.56 157 ARG A C 1
ATOM 1267 O O . ARG A 1 157 ? -10.894 4.917 26.159 1.00 73.56 157 ARG A O 1
ATOM 1274 N N . THR A 1 158 ? -12.577 4.725 24.684 1.00 67.88 158 THR A N 1
ATOM 1275 C CA . THR A 1 158 ? -13.543 5.516 25.460 1.00 67.88 158 THR A CA 1
ATOM 1276 C C . THR A 1 158 ? -13.971 4.791 26.737 1.00 67.88 158 THR A C 1
ATOM 1278 O O . THR A 1 158 ? -13.875 5.362 27.817 1.00 67.88 158 THR A O 1
ATOM 1281 N N . GLY A 1 159 ? -14.322 3.502 26.656 1.00 62.31 159 GLY A N 1
ATOM 1282 C CA . GLY A 1 159 ? -14.798 2.722 27.810 1.00 62.31 159 GLY A CA 1
ATOM 1283 C C . GLY A 1 159 ? -13.740 2.397 28.876 1.00 62.31 159 GLY A C 1
ATOM 1284 O O . GLY A 1 159 ? -14.075 1.848 29.925 1.00 62.31 159 GLY A O 1
ATOM 1285 N N . ARG A 1 160 ? -12.456 2.697 28.629 1.00 57.38 160 ARG A N 1
ATOM 1286 C CA . ARG A 1 160 ? -11.367 2.540 29.611 1.00 57.38 160 ARG A CA 1
ATOM 1287 C C . ARG A 1 160 ? -11.028 3.848 30.334 1.00 57.38 160 ARG A C 1
ATOM 1289 O O . ARG A 1 160 ? -10.516 3.788 31.450 1.00 57.38 160 ARG A O 1
ATOM 1296 N N . ASN A 1 161 ? -11.340 4.997 29.733 1.00 53.69 161 ASN A N 1
ATOM 1297 C CA . ASN A 1 161 ? -11.047 6.318 30.292 1.00 53.69 161 ASN A CA 1
ATOM 1298 C C . ASN A 1 161 ? -12.061 6.796 31.349 1.00 53.69 161 ASN A C 1
ATOM 1300 O O . ASN A 1 161 ? -11.777 7.772 32.034 1.00 53.69 161 ASN A O 1
ATOM 1304 N N . ASP A 1 162 ? -13.158 6.068 31.587 1.00 51.78 162 ASP A N 1
ATOM 1305 C CA . ASP A 1 162 ? -14.121 6.350 32.673 1.00 51.78 162 ASP A CA 1
ATOM 1306 C C . ASP A 1 162 ? -13.551 6.155 34.103 1.00 51.78 162 ASP A C 1
ATOM 1308 O O . ASP A 1 162 ? -14.265 6.315 35.090 1.00 51.78 162 ASP A O 1
ATOM 1312 N N . GLY A 1 163 ? -12.267 5.801 34.249 1.00 50.06 163 GLY A N 1
ATOM 1313 C CA . GLY A 1 163 ? -11.606 5.586 35.544 1.00 50.06 163 GLY A CA 1
ATOM 1314 C C . GLY A 1 163 ? -10.327 6.392 35.784 1.00 50.06 163 GLY A C 1
ATOM 1315 O O . GLY A 1 163 ? -9.685 6.194 36.816 1.00 50.06 163 GLY A O 1
ATOM 1316 N N . GLN A 1 164 ? -9.921 7.269 34.864 1.00 41.81 164 GLN A N 1
ATOM 1317 C CA . GLN A 1 164 ? -8.717 8.082 35.033 1.00 41.81 164 GLN A CA 1
ATOM 1318 C C . GLN A 1 164 ? -8.920 9.455 34.396 1.00 41.81 164 GLN A C 1
ATOM 1320 O O . GLN A 1 164 ? -8.849 9.610 33.179 1.00 41.81 164 GLN A O 1
ATOM 1325 N N . GLU A 1 165 ? -9.149 10.455 35.250 1.00 44.84 165 GLU A N 1
ATOM 1326 C CA . GLU A 1 165 ? -8.971 11.867 34.919 1.00 44.84 165 GLU A CA 1
ATOM 1327 C C . GLU A 1 165 ? -7.532 12.069 34.418 1.00 44.84 165 GLU A C 1
ATOM 1329 O O . GLU A 1 165 ? -6.581 12.194 35.190 1.00 44.84 165 GLU A O 1
ATOM 1334 N N . ALA A 1 166 ? -7.350 12.053 33.099 1.00 41.66 166 ALA A N 1
ATOM 1335 C CA . ALA A 1 166 ? -6.161 12.611 32.482 1.00 41.66 166 ALA A CA 1
ATOM 1336 C C . ALA A 1 166 ? -6.246 14.149 32.601 1.00 41.66 166 ALA A C 1
ATOM 1338 O O . ALA A 1 166 ? -7.296 14.703 32.278 1.00 41.66 166 ALA A O 1
ATOM 1339 N N . PRO A 1 167 ? -5.174 14.866 32.996 1.00 42.78 167 PRO A N 1
ATOM 1340 C CA . PRO A 1 167 ? -5.169 16.329 33.174 1.00 42.78 167 PRO A CA 1
ATOM 1341 C C . PRO A 1 167 ? -5.325 17.175 31.897 1.00 42.78 167 PRO A C 1
ATOM 1343 O O . PRO A 1 167 ? -4.916 18.335 31.880 1.00 42.78 167 PRO A O 1
ATOM 1346 N N . PHE A 1 168 ? -5.872 16.629 30.814 1.00 46.19 168 PHE A N 1
ATOM 1347 C CA . PHE A 1 168 ? -6.179 17.419 29.629 1.00 46.19 168 PHE A CA 1
ATOM 1348 C C . PHE A 1 168 ? -7.611 17.931 29.743 1.00 46.19 168 PHE A C 1
ATOM 1350 O O . PHE A 1 168 ? -8.508 17.118 29.975 1.00 46.19 168 PHE A O 1
ATOM 1357 N N . PRO A 1 169 ? -7.849 19.248 29.595 1.00 43.91 169 PRO A N 1
ATOM 1358 C CA . PRO A 1 169 ? -9.195 19.784 29.587 1.00 43.91 169 PRO A CA 1
ATOM 1359 C C . PRO A 1 169 ? -10.021 19.019 28.564 1.00 43.91 169 PRO A C 1
ATOM 1361 O O . PRO A 1 169 ? -9.699 18.984 27.375 1.00 43.91 169 PRO A O 1
ATOM 1364 N N . ALA A 1 170 ? -11.083 18.398 29.061 1.00 46.28 170 ALA A N 1
ATOM 1365 C CA . ALA A 1 170 ? -12.208 17.952 28.278 1.00 46.28 170 ALA A CA 1
ATOM 1366 C C . ALA A 1 170 ? -12.911 19.185 27.691 1.00 46.28 170 ALA A C 1
ATOM 1368 O O . ALA A 1 170 ? -14.019 19.535 28.078 1.00 46.28 170 ALA A O 1
ATOM 1369 N N . GLU A 1 171 ? -12.282 19.833 26.715 1.00 38.00 171 GLU A N 1
ATOM 1370 C CA . GLU A 1 171 ? -13.024 20.468 25.634 1.00 38.00 171 GLU A CA 1
ATOM 1371 C C . GLU A 1 171 ? -13.463 19.341 24.698 1.00 38.00 171 GLU A C 1
ATOM 1373 O O . GLU A 1 171 ? -12.951 19.133 23.600 1.00 38.00 171 GLU A O 1
ATOM 1378 N N . ALA A 1 172 ? -14.414 18.548 25.192 1.00 42.41 172 ALA A N 1
ATOM 1379 C CA . ALA A 1 172 ? -15.291 17.779 24.341 1.00 42.41 172 ALA A CA 1
ATOM 1380 C C . ALA A 1 172 ? -16.138 18.797 23.570 1.00 42.41 172 ALA A C 1
ATOM 1382 O O . ALA A 1 172 ? -17.246 19.136 23.980 1.00 42.41 172 ALA A O 1
ATOM 1383 N N . GLU A 1 173 ? -15.593 19.319 22.467 1.00 37.34 173 GLU A N 1
ATOM 1384 C CA . GLU A 1 173 ? -16.411 19.891 21.404 1.00 37.34 173 GLU A CA 1
ATOM 1385 C C . GLU A 1 173 ? -17.438 18.805 21.041 1.00 37.34 173 GLU A C 1
ATOM 1387 O O . GLU A 1 173 ? -17.061 17.724 20.566 1.00 37.34 173 GLU A O 1
ATOM 1392 N N . PRO A 1 174 ? -18.724 19.025 21.353 1.00 42.16 174 PRO A N 1
ATOM 1393 C CA . PRO A 1 174 ? -19.750 18.013 21.216 1.00 42.16 174 PRO A CA 1
ATOM 1394 C C . PRO A 1 174 ? -19.868 17.743 19.732 1.00 42.16 174 PRO A C 1
ATOM 1396 O O . PRO A 1 174 ? -20.208 18.667 19.005 1.00 42.16 174 PRO A O 1
ATOM 1399 N N . HIS A 1 175 ? -19.531 16.524 19.297 1.00 47.25 175 HIS A N 1
ATOM 1400 C CA . HIS A 1 175 ? -19.684 16.044 17.926 1.00 47.25 175 HIS A CA 1
ATOM 1401 C C . HIS A 1 175 ? -19.712 17.188 16.916 1.00 47.25 175 HIS A C 1
ATOM 1403 O O . HIS A 1 175 ? -20.798 17.594 16.485 1.00 47.25 175 HIS A O 1
ATOM 1409 N N . ARG A 1 176 ? -18.540 17.743 16.571 1.00 50.53 176 ARG A N 1
ATOM 1410 C CA . ARG A 1 176 ? -18.442 18.562 15.367 1.00 50.53 176 ARG A CA 1
ATOM 1411 C C . ARG A 1 176 ? -18.881 17.644 14.242 1.00 50.53 176 ARG A C 1
ATOM 1413 O O . ARG A 1 176 ? -18.112 16.814 13.768 1.00 50.53 176 ARG A O 1
ATOM 1420 N N . ARG A 1 177 ? -20.178 17.719 13.939 1.00 51.53 177 ARG A N 1
ATOM 1421 C CA . ARG A 1 177 ? -20.833 17.135 12.784 1.00 51.53 177 ARG A CA 1
ATOM 1422 C C . ARG A 1 177 ? -19.837 17.430 11.680 1.00 51.53 177 ARG A C 1
ATOM 1424 O O . ARG A 1 177 ? -19.461 18.594 11.537 1.00 51.53 177 ARG A O 1
ATOM 1431 N N . GLU A 1 178 ? -19.292 16.399 11.042 1.00 57.66 178 GLU A N 1
ATOM 1432 C CA . GLU A 1 178 ? -18.463 16.595 9.860 1.00 57.66 178 GLU A CA 1
ATOM 1433 C C . GLU A 1 178 ? -19.396 17.229 8.822 1.00 57.66 178 GLU A C 1
ATOM 1435 O O . GLU A 1 178 ? -20.025 16.554 8.012 1.00 57.66 178 GLU A O 1
ATOM 1440 N N . GLU A 1 179 ? -19.621 18.538 8.947 1.00 61.06 179 GLU A N 1
ATOM 1441 C CA . GLU A 1 179 ? -20.285 19.340 7.953 1.00 61.06 179 GLU A CA 1
ATOM 1442 C C . GLU A 1 179 ? -19.378 19.205 6.757 1.00 61.06 179 GLU A C 1
ATOM 1444 O O . GLU A 1 179 ? -18.192 19.527 6.818 1.00 61.06 179 GLU A O 1
ATOM 1449 N N . MET A 1 180 ? -19.918 18.604 5.708 1.00 58.84 180 MET A N 1
ATOM 1450 C CA . MET A 1 180 ? -19.221 18.422 4.457 1.00 58.84 180 MET A CA 1
ATOM 1451 C C . MET A 1 180 ? -18.846 19.814 3.938 1.00 58.84 180 MET A C 1
ATOM 1453 O O . MET A 1 180 ? -19.642 20.468 3.272 1.00 58.84 180 MET A O 1
ATOM 1457 N N . LEU A 1 181 ? -17.651 20.286 4.307 1.00 69.25 181 LEU A N 1
ATOM 1458 C CA . LEU A 1 181 ? -17.204 21.653 4.038 1.00 69.25 181 LEU A CA 1
ATOM 1459 C C . LEU A 1 181 ? -17.084 21.887 2.532 1.00 69.25 181 LEU A C 1
ATOM 1461 O O . LEU A 1 181 ? -17.326 22.990 2.049 1.00 69.25 181 LEU A O 1
ATOM 1465 N N . LEU A 1 182 ? -16.713 20.839 1.789 1.00 71.69 182 LEU A N 1
ATOM 1466 C CA . LEU A 1 182 ? -16.649 20.860 0.338 1.00 71.69 182 LEU A CA 1
ATOM 1467 C C . LEU A 1 182 ? -16.632 19.432 -0.221 1.00 71.69 182 LEU A C 1
ATOM 1469 O O . LEU A 1 182 ? -15.757 18.636 0.119 1.00 71.69 182 LEU A O 1
ATOM 1473 N N . GLN A 1 183 ? -17.566 19.114 -1.115 1.00 77.50 183 GLN A N 1
ATOM 1474 C CA . GLN A 1 183 ? -17.513 17.900 -1.928 1.00 77.50 183 GLN A CA 1
ATOM 1475 C C . GLN A 1 183 ? -16.984 18.282 -3.309 1.00 77.50 183 GLN A C 1
ATOM 1477 O O . GLN A 1 183 ? -17.651 18.990 -4.058 1.00 77.50 183 GLN A O 1
ATOM 1482 N N . LEU A 1 184 ? -15.766 17.854 -3.635 1.00 80.75 184 LEU A N 1
ATOM 1483 C CA . LEU A 1 184 ? -15.135 18.194 -4.908 1.00 80.75 184 LEU A CA 1
ATOM 1484 C C . LEU A 1 184 ? -15.650 17.278 -6.017 1.00 80.75 184 LEU A C 1
ATOM 1486 O O . LEU A 1 184 ? -15.548 16.053 -5.917 1.00 80.75 184 LEU A O 1
ATOM 1490 N N . GLN A 1 185 ? -16.162 17.864 -7.099 1.00 86.19 185 GLN A N 1
ATOM 1491 C CA . GLN A 1 185 ? -16.426 17.111 -8.319 1.00 86.19 185 GLN A CA 1
ATOM 1492 C C . GLN A 1 185 ? -15.121 16.893 -9.107 1.00 86.19 185 GLN A C 1
ATOM 1494 O O . GLN A 1 185 ? -14.179 17.681 -8.980 1.00 86.19 185 GLN A O 1
ATOM 1499 N N . PRO A 1 186 ? -15.040 15.869 -9.980 1.00 84.19 186 PRO A N 1
ATOM 1500 C CA . PRO A 1 186 ? -13.848 15.621 -10.799 1.00 84.19 186 PRO A CA 1
ATOM 1501 C C . PRO A 1 186 ? -13.407 16.836 -11.634 1.00 84.19 186 PRO A C 1
ATOM 1503 O O . PRO A 1 186 ? -12.215 17.059 -11.839 1.00 84.19 186 PRO A O 1
ATOM 1506 N N . LEU A 1 187 ? -14.365 17.656 -12.076 1.00 86.31 187 LEU A N 1
ATOM 1507 C CA . LEU A 1 187 ? -14.104 18.894 -12.812 1.00 86.31 187 LEU A CA 1
ATOM 1508 C C . LEU A 1 187 ? -13.513 20.003 -11.930 1.00 86.31 187 LEU A C 1
ATOM 1510 O O . LEU A 1 187 ? -12.728 20.808 -12.427 1.00 86.31 187 LEU A O 1
ATOM 1514 N N . ASP A 1 188 ? -13.834 20.038 -10.637 1.00 87.38 188 ASP A N 1
ATOM 1515 C CA . ASP A 1 188 ? -13.255 21.010 -9.704 1.00 87.38 188 ASP A CA 1
ATOM 1516 C C . ASP A 1 188 ? -11.802 20.656 -9.391 1.00 87.38 188 ASP A C 1
ATOM 1518 O O . ASP A 1 188 ? -10.948 21.538 -9.359 1.00 87.38 188 ASP A O 1
ATOM 1522 N N . LEU A 1 189 ? -11.487 19.361 -9.289 1.00 81.62 189 LEU A N 1
ATOM 1523 C CA . LEU A 1 189 ? -10.107 18.878 -9.201 1.00 81.62 189 LEU A CA 1
ATOM 1524 C C . LEU A 1 189 ? -9.291 19.254 -10.443 1.00 81.62 189 LEU A C 1
ATOM 1526 O O . LEU A 1 189 ? -8.144 19.678 -10.312 1.00 81.62 189 LEU A O 1
ATOM 1530 N N . LEU A 1 190 ? -9.882 19.154 -11.640 1.00 83.19 190 LEU A N 1
ATOM 1531 C CA . LEU A 1 190 ? -9.225 19.577 -12.877 1.00 83.19 190 LEU A CA 1
ATOM 1532 C C . LEU A 1 190 ? -8.993 21.094 -12.903 1.00 83.19 190 LEU A C 1
ATOM 1534 O O . LEU A 1 190 ? -7.896 21.531 -13.240 1.00 83.19 190 LEU A O 1
ATOM 1538 N N . LYS A 1 191 ? -9.985 21.900 -12.501 1.00 80.69 191 LYS A N 1
ATOM 1539 C CA . LYS A 1 191 ? -9.841 23.362 -12.389 1.00 80.69 191 LYS A CA 1
ATOM 1540 C C . LYS A 1 191 ? -8.754 23.746 -11.388 1.00 80.69 191 LYS A C 1
ATOM 1542 O O . LYS A 1 191 ? -7.946 24.613 -11.696 1.00 80.69 191 LYS A O 1
ATOM 1547 N N . ILE A 1 192 ? -8.687 23.078 -10.235 1.00 82.38 192 ILE A N 1
ATOM 1548 C CA . ILE A 1 192 ? -7.624 23.279 -9.239 1.00 82.38 192 ILE A CA 1
ATOM 1549 C C . ILE A 1 192 ? -6.264 22.872 -9.820 1.00 82.38 192 ILE A C 1
ATOM 1551 O O . ILE A 1 192 ? -5.294 23.608 -9.665 1.00 82.38 192 ILE A O 1
ATOM 1555 N N . GLY A 1 193 ? -6.188 21.744 -10.530 1.00 76.62 193 GLY A N 1
ATOM 1556 C CA . GLY A 1 193 ? -4.955 21.259 -11.153 1.00 76.62 193 GLY A CA 1
ATOM 1557 C C . GLY A 1 193 ? -4.420 22.177 -12.256 1.00 76.62 193 GLY A C 1
ATOM 1558 O O . GLY A 1 193 ? -3.216 22.402 -12.327 1.00 76.62 193 GLY A O 1
ATOM 1559 N N . VAL A 1 194 ? -5.308 22.741 -13.082 1.00 81.00 194 VAL A N 1
ATOM 1560 C CA . VAL A 1 194 ? -4.972 23.715 -14.138 1.00 81.00 194 VAL A CA 1
ATOM 1561 C C . VAL A 1 194 ? -4.656 25.095 -13.551 1.00 81.00 194 VAL A C 1
ATOM 1563 O O . VAL A 1 194 ? -3.798 25.806 -14.067 1.00 81.00 194 VAL A O 1
ATOM 1566 N N . SER A 1 195 ? -5.332 25.470 -12.461 1.00 80.81 195 SER A N 1
ATOM 1567 C CA . SER A 1 195 ? -5.097 26.717 -11.723 1.00 80.81 195 SER A CA 1
ATOM 1568 C C . SER A 1 195 ? -3.796 26.696 -10.922 1.00 80.81 195 SER A C 1
ATOM 1570 O O . SER A 1 195 ? -3.213 27.754 -10.683 1.00 80.81 195 SER A O 1
ATOM 1572 N N . GLN A 1 196 ? -3.349 25.527 -10.466 1.00 74.62 196 GLN A N 1
ATOM 1573 C CA . GLN A 1 196 ? -2.020 25.352 -9.902 1.00 74.62 196 GLN A CA 1
ATOM 1574 C C . GLN A 1 196 ? -1.005 25.518 -11.037 1.00 74.62 196 GLN A C 1
ATOM 1576 O O . GLN A 1 196 ? -1.171 24.980 -12.126 1.00 74.62 196 GLN A O 1
ATOM 1581 N N . ASN A 1 197 ? 0.062 26.271 -10.779 1.00 70.50 197 ASN A N 1
ATOM 1582 C CA . ASN A 1 197 ? 1.092 26.728 -11.726 1.00 70.50 197 ASN A CA 1
ATOM 1583 C C . ASN A 1 197 ? 1.907 25.596 -12.419 1.00 70.50 197 ASN A C 1
ATOM 1585 O O . ASN A 1 197 ? 3.002 25.822 -12.933 1.00 70.50 197 ASN A O 1
ATOM 1589 N N . HIS A 1 198 ? 1.395 24.365 -12.454 1.00 73.94 198 HIS A N 1
ATOM 1590 C CA . HIS A 1 198 ? 1.969 23.205 -13.125 1.00 73.94 198 HIS A CA 1
ATOM 1591 C C . HIS A 1 198 ? 2.067 23.380 -14.642 1.00 73.94 198 HIS A C 1
ATOM 1593 O O . HIS A 1 198 ? 2.988 22.829 -15.236 1.00 73.94 198 HIS A O 1
ATOM 1599 N N . LEU A 1 199 ? 1.197 24.184 -15.267 1.00 80.88 199 LEU A N 1
ATOM 1600 C CA . LEU A 1 199 ? 1.320 24.513 -16.694 1.00 80.88 199 LEU A CA 1
ATOM 1601 C C . LEU A 1 199 ? 2.613 25.274 -17.000 1.00 80.88 199 LEU A C 1
ATOM 1603 O O . LEU A 1 199 ? 3.245 25.030 -18.024 1.00 80.88 199 LEU A O 1
ATOM 1607 N N . ARG A 1 200 ? 3.055 26.147 -16.089 1.00 77.44 200 ARG A N 1
ATOM 1608 C CA . ARG A 1 200 ? 4.327 26.859 -16.235 1.00 77.44 200 ARG A CA 1
ATOM 1609 C C . ARG A 1 200 ? 5.508 25.909 -16.091 1.00 77.44 200 ARG A C 1
ATOM 1611 O O . ARG A 1 200 ? 6.428 25.970 -16.898 1.00 77.44 200 ARG A O 1
ATOM 1618 N N . THR A 1 201 ? 5.482 25.019 -15.097 1.00 81.81 201 THR A N 1
ATOM 1619 C CA . THR A 1 201 ? 6.528 23.998 -14.931 1.00 81.81 201 THR A CA 1
ATOM 1620 C C . THR A 1 201 ? 6.581 23.059 -16.138 1.00 81.81 201 THR A C 1
ATOM 1622 O O . THR A 1 201 ? 7.666 22.802 -16.649 1.00 81.81 201 THR A O 1
ATOM 1625 N N . ALA A 1 202 ? 5.429 22.608 -16.642 1.00 84.25 202 ALA A N 1
ATOM 1626 C CA . ALA A 1 202 ? 5.337 21.795 -17.852 1.00 84.25 202 ALA A CA 1
ATOM 1627 C C . ALA A 1 202 ? 5.868 22.542 -19.086 1.00 84.25 202 ALA A C 1
ATOM 1629 O O . ALA A 1 202 ? 6.632 21.969 -19.854 1.00 84.25 202 ALA A O 1
ATOM 1630 N N . GLY A 1 203 ? 5.537 23.828 -19.238 1.00 88.19 203 GLY A N 1
ATOM 1631 C CA . GLY A 1 203 ? 6.062 24.674 -20.311 1.00 88.19 203 GLY A CA 1
ATOM 1632 C C . GLY A 1 203 ? 7.582 24.841 -20.258 1.00 88.19 203 GLY A C 1
ATOM 1633 O O . GLY A 1 203 ? 8.238 24.737 -21.287 1.00 88.19 203 GLY A O 1
ATOM 1634 N N . ILE A 1 204 ? 8.166 25.027 -19.069 1.00 90.31 204 ILE A N 1
ATOM 1635 C CA . ILE A 1 204 ? 9.628 25.105 -18.899 1.00 90.31 204 ILE A CA 1
ATOM 1636 C C . ILE A 1 204 ? 10.290 23.771 -19.262 1.00 90.31 204 ILE A C 1
ATOM 1638 O O . ILE A 1 204 ? 11.278 23.764 -19.990 1.00 90.31 204 ILE A O 1
ATOM 1642 N N . ILE A 1 205 ? 9.742 22.646 -18.792 1.00 89.62 205 ILE A N 1
ATOM 1643 C CA . ILE A 1 205 ? 10.252 21.311 -19.140 1.00 89.62 205 ILE A CA 1
ATOM 1644 C C . ILE A 1 205 ? 10.182 21.089 -20.653 1.00 89.62 205 ILE A C 1
ATOM 1646 O O . ILE A 1 205 ? 11.142 20.589 -21.231 1.00 89.62 205 ILE A O 1
ATOM 1650 N N . LEU A 1 206 ? 9.081 21.486 -21.295 1.00 91.94 206 LEU A N 1
ATOM 1651 C CA . LEU A 1 206 ? 8.910 21.373 -22.741 1.00 91.94 206 LEU A CA 1
ATOM 1652 C C . LEU A 1 206 ? 9.945 22.211 -23.498 1.00 91.94 206 LEU A C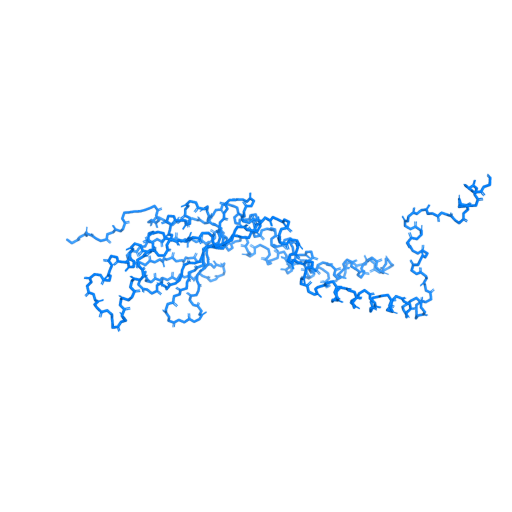 1
ATOM 1654 O O . LEU A 1 206 ? 10.565 21.698 -24.418 1.00 91.94 206 LEU A O 1
ATOM 1658 N N . LEU A 1 207 ? 10.172 23.463 -23.093 1.00 89.69 207 LEU A N 1
ATOM 1659 C CA . LEU A 1 207 ? 11.187 24.322 -23.712 1.00 89.69 207 LEU A CA 1
ATOM 1660 C C . LEU A 1 207 ? 12.596 23.733 -23.585 1.00 89.69 207 LEU A C 1
ATOM 1662 O O . LEU A 1 207 ? 13.354 23.760 -24.547 1.00 89.69 207 LEU A O 1
ATOM 1666 N N . ILE A 1 208 ? 12.932 23.162 -22.425 1.00 92.38 208 ILE A N 1
ATOM 1667 C CA . ILE A 1 208 ? 14.216 22.479 -22.222 1.00 92.38 208 ILE A CA 1
ATOM 1668 C C . ILE A 1 208 ? 14.306 21.230 -23.106 1.00 92.38 208 ILE A C 1
ATOM 1670 O O . ILE A 1 208 ? 15.335 21.003 -23.729 1.00 92.38 208 ILE A O 1
ATOM 1674 N N . ALA A 1 209 ? 13.244 20.428 -23.183 1.00 87.12 209 ALA A N 1
ATOM 1675 C CA . ALA A 1 209 ? 13.223 19.224 -24.009 1.00 87.12 209 ALA A CA 1
ATOM 1676 C C . ALA A 1 209 ? 13.363 19.541 -25.507 1.00 87.12 209 ALA A C 1
ATOM 1678 O O . ALA A 1 209 ? 14.082 18.831 -26.202 1.00 87.12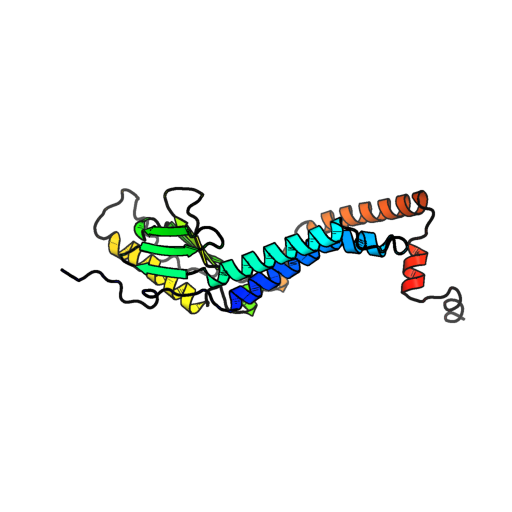 209 ALA A O 1
ATOM 1679 N N . LEU A 1 210 ? 12.715 20.612 -25.979 1.00 86.88 210 LEU A N 1
ATOM 1680 C CA . LEU A 1 210 ? 12.851 21.102 -27.351 1.00 86.88 210 LEU A CA 1
ATOM 1681 C C . LEU A 1 210 ? 14.275 21.598 -27.629 1.00 86.88 210 LEU A C 1
ATOM 1683 O O . LEU A 1 210 ? 14.855 21.201 -28.628 1.00 86.88 210 LEU A O 1
ATOM 1687 N N . GLY A 1 211 ? 14.872 22.371 -26.714 1.00 85.19 211 GLY A N 1
ATOM 1688 C CA . GLY A 1 211 ? 16.265 22.806 -26.866 1.00 85.19 211 GLY A CA 1
ATOM 1689 C C . GLY A 1 211 ? 17.253 21.635 -26.895 1.00 85.19 211 GLY A C 1
ATOM 1690 O O . GLY A 1 211 ? 18.149 21.602 -27.727 1.00 85.19 211 GLY A O 1
ATOM 1691 N N . ILE A 1 212 ? 17.045 20.624 -26.043 1.00 85.62 212 ILE A N 1
ATOM 1692 C CA . ILE A 1 212 ? 17.857 19.400 -26.068 1.00 85.62 212 ILE A CA 1
ATOM 1693 C C . ILE A 1 212 ? 17.663 18.644 -27.383 1.00 85.62 212 ILE A C 1
ATOM 1695 O O . ILE A 1 212 ? 18.628 18.076 -27.870 1.00 85.62 212 ILE A O 1
ATOM 1699 N N . MET A 1 213 ? 16.453 18.598 -27.953 1.00 76.56 213 MET A N 1
ATOM 1700 C CA . MET A 1 213 ? 16.227 17.951 -29.252 1.00 76.56 213 MET A CA 1
ATOM 1701 C C . MET A 1 213 ? 17.089 18.574 -30.348 1.00 76.56 213 MET A C 1
ATOM 1703 O O . MET A 1 213 ? 17.711 17.823 -31.095 1.00 76.56 213 MET A O 1
ATOM 1707 N N . ASP A 1 214 ? 17.156 19.905 -30.394 1.00 79.00 214 ASP A N 1
ATOM 1708 C CA . ASP A 1 214 ? 17.959 20.630 -31.379 1.00 79.00 214 ASP A CA 1
ATOM 1709 C C . ASP A 1 214 ? 19.460 20.321 -31.199 1.00 79.00 214 ASP A C 1
ATOM 1711 O O . ASP A 1 214 ? 20.127 19.912 -32.150 1.00 79.00 214 ASP A O 1
ATOM 1715 N N . ASP A 1 215 ? 19.969 20.398 -29.962 1.00 81.19 215 ASP A N 1
ATOM 1716 C CA . ASP A 1 215 ? 21.369 20.072 -29.641 1.00 81.19 215 ASP A CA 1
ATOM 1717 C C . ASP A 1 215 ? 21.713 18.599 -29.949 1.00 81.19 215 ASP A C 1
ATOM 1719 O O . ASP A 1 215 ? 22.835 18.263 -30.335 1.00 81.19 215 ASP A O 1
ATOM 1723 N N . LEU A 1 216 ? 20.758 17.686 -29.744 1.00 75.50 216 LEU A N 1
ATOM 1724 C CA . LEU A 1 216 ? 20.942 16.249 -29.941 1.00 75.50 216 LEU A CA 1
ATOM 1725 C C . LEU A 1 216 ? 20.934 15.873 -31.430 1.00 75.50 216 LEU A C 1
ATOM 1727 O O . LEU A 1 216 ? 21.710 15.007 -31.831 1.00 75.50 216 LEU A O 1
ATOM 1731 N N . GLU A 1 217 ? 20.082 16.521 -32.227 1.00 75.62 2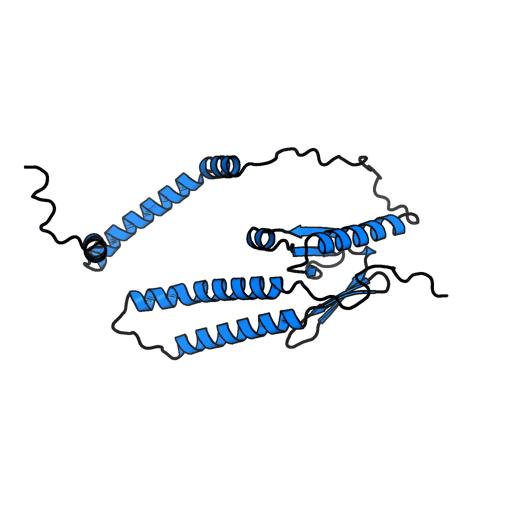17 GLU A N 1
ATOM 1732 C CA . GLU A 1 217 ? 20.029 16.399 -33.690 1.00 75.62 217 GLU A CA 1
ATOM 1733 C C . GLU A 1 217 ? 21.350 16.862 -34.319 1.00 75.62 217 GLU A C 1
ATOM 1735 O O . GLU A 1 217 ? 21.898 16.165 -35.175 1.00 75.62 217 GLU A O 1
ATOM 1740 N N . GLU A 1 218 ? 21.933 17.953 -33.810 1.00 79.81 218 GLU A N 1
ATOM 1741 C CA . GLU A 1 218 ? 23.253 18.436 -34.229 1.00 79.81 218 GLU A CA 1
ATOM 1742 C C . GLU A 1 218 ? 24.399 17.512 -33.772 1.00 79.81 218 GLU A C 1
ATOM 1744 O O . GLU A 1 218 ? 25.284 17.173 -34.559 1.00 79.81 218 GLU A O 1
ATOM 1749 N N . ALA A 1 219 ? 24.393 17.053 -32.516 1.00 77.25 219 ALA A N 1
ATOM 1750 C CA . ALA A 1 219 ? 25.491 16.257 -31.955 1.00 77.25 219 ALA A CA 1
ATOM 1751 C C . ALA A 1 219 ? 25.595 14.829 -32.518 1.00 77.25 219 ALA A C 1
ATOM 1753 O O . ALA A 1 219 ? 26.667 14.220 -32.478 1.00 77.25 219 ALA A O 1
ATOM 1754 N N . LEU A 1 220 ? 24.484 14.264 -32.984 1.00 76.50 220 LEU A N 1
ATOM 1755 C CA . LEU A 1 220 ? 24.402 12.877 -33.444 1.00 76.50 220 LEU A CA 1
ATOM 1756 C C . LEU A 1 220 ? 24.042 12.765 -34.940 1.00 76.50 220 LEU A C 1
ATOM 1758 O O . LEU A 1 220 ? 23.858 11.643 -35.414 1.00 76.50 220 LEU A O 1
ATOM 1762 N N . ASP A 1 221 ? 23.967 13.891 -35.663 1.00 71.12 221 ASP A N 1
ATOM 1763 C CA . ASP A 1 221 ? 23.707 13.992 -37.113 1.00 71.12 221 ASP A CA 1
ATOM 1764 C C . ASP A 1 221 ? 22.504 13.140 -37.573 1.00 71.12 221 ASP A C 1
ATOM 1766 O O . ASP A 1 221 ? 22.529 12.466 -38.605 1.00 71.12 221 ASP A O 1
ATOM 1770 N N . PHE A 1 222 ? 21.443 13.105 -36.759 1.00 70.62 222 PHE A N 1
ATOM 1771 C CA . PHE A 1 222 ? 20.204 12.385 -37.060 1.00 70.62 222 PHE A CA 1
ATOM 1772 C C . PHE A 1 222 ? 19.009 13.317 -36.896 1.00 70.62 222 PHE A C 1
ATOM 1774 O O . PHE A 1 222 ? 18.879 13.982 -35.873 1.00 70.62 222 PHE A O 1
ATOM 1781 N N . SER A 1 223 ? 18.097 13.324 -37.873 1.00 74.12 223 SER A N 1
ATOM 1782 C CA . SER A 1 223 ? 16.904 14.163 -37.775 1.00 74.12 223 SER A CA 1
ATOM 1783 C C . SER A 1 223 ? 15.785 13.473 -37.007 1.00 74.12 223 SER A C 1
ATOM 1785 O O . SER A 1 223 ? 15.283 12.411 -37.397 1.00 74.12 223 SER A O 1
ATOM 1787 N N . THR A 1 224 ? 15.345 14.107 -35.924 1.00 67.19 224 THR A N 1
ATOM 1788 C CA . THR A 1 224 ? 14.194 13.650 -35.133 1.00 67.19 224 THR A CA 1
ATOM 1789 C C . THR A 1 224 ? 12.900 13.670 -35.954 1.00 67.19 224 THR A C 1
ATOM 1791 O O . THR A 1 224 ? 12.039 12.797 -35.798 1.00 67.19 224 THR A O 1
ATOM 1794 N N . PHE A 1 225 ? 12.793 14.616 -36.891 1.00 67.06 225 PHE A N 1
ATOM 1795 C CA . PHE A 1 225 ? 11.664 14.750 -37.806 1.00 67.06 225 PHE A CA 1
ATOM 1796 C C . PHE A 1 225 ? 11.551 13.562 -38.770 1.00 67.06 225 PHE A C 1
ATOM 1798 O O . PHE A 1 225 ? 10.442 13.106 -39.058 1.00 67.06 225 PHE A O 1
ATOM 1805 N N . ASP A 1 226 ? 12.680 13.029 -39.246 1.00 71.38 226 ASP A N 1
ATOM 1806 C CA . ASP A 1 226 ? 12.691 11.888 -40.166 1.00 71.38 226 ASP A CA 1
ATOM 1807 C C . ASP A 1 226 ? 12.263 10.584 -39.479 1.00 71.38 226 ASP A C 1
ATOM 1809 O O . ASP A 1 226 ? 11.504 9.820 -40.069 1.00 71.38 226 ASP A O 1
ATOM 1813 N N . LEU A 1 227 ? 12.635 10.368 -38.212 1.00 68.88 227 LEU A N 1
ATOM 1814 C CA . LEU A 1 227 ? 12.181 9.209 -37.426 1.00 68.88 227 LEU A CA 1
ATOM 1815 C C . LEU A 1 227 ? 10.665 9.214 -37.189 1.00 68.88 227 LEU A C 1
ATOM 1817 O O . LEU A 1 227 ? 10.008 8.179 -37.291 1.00 68.88 227 LEU A O 1
ATOM 1821 N N . ILE A 1 228 ? 10.097 10.383 -36.881 1.00 68.19 228 ILE A N 1
ATOM 1822 C CA . ILE A 1 228 ? 8.650 10.536 -36.680 1.00 68.19 228 ILE A CA 1
ATOM 1823 C C . ILE A 1 228 ? 7.910 10.368 -38.013 1.00 68.19 228 ILE A C 1
ATOM 1825 O O . ILE A 1 228 ? 6.881 9.695 -38.068 1.00 68.19 228 ILE A O 1
ATOM 1829 N N . ARG A 1 229 ? 8.438 10.946 -39.098 1.00 67.31 229 ARG A N 1
ATOM 1830 C CA . ARG A 1 229 ? 7.881 10.826 -40.453 1.00 67.31 229 ARG A CA 1
ATOM 1831 C C . ARG A 1 229 ? 7.855 9.370 -40.935 1.00 67.31 229 ARG A C 1
ATOM 1833 O O . ARG A 1 229 ? 6.835 8.949 -41.478 1.00 67.31 229 ARG A O 1
ATOM 1840 N N . ASP A 1 230 ? 8.940 8.626 -40.718 1.00 73.06 230 ASP A N 1
ATOM 1841 C CA . ASP A 1 230 ? 9.064 7.206 -41.076 1.00 73.06 230 ASP A CA 1
ATOM 1842 C C . ASP A 1 230 ? 8.101 6.335 -40.252 1.00 73.06 230 ASP A C 1
ATOM 1844 O O . ASP A 1 230 ? 7.381 5.499 -40.795 1.00 73.06 230 ASP A O 1
ATOM 1848 N N . TRP A 1 231 ? 7.967 6.618 -38.951 1.00 69.62 231 TRP A N 1
ATOM 1849 C CA . TRP A 1 231 ? 7.022 5.920 -38.073 1.00 69.62 231 TRP A CA 1
ATOM 1850 C C . TRP A 1 231 ? 5.543 6.170 -38.429 1.00 69.62 231 TRP A C 1
ATOM 1852 O O . TRP A 1 231 ? 4.719 5.265 -38.306 1.00 69.62 231 TRP A O 1
ATOM 1862 N N . ILE A 1 232 ? 5.196 7.378 -38.894 1.00 73.94 232 ILE A N 1
ATOM 1863 C CA . ILE A 1 232 ? 3.834 7.739 -39.342 1.00 73.94 232 ILE A CA 1
ATOM 1864 C C . ILE A 1 232 ? 3.598 7.329 -40.815 1.00 73.94 232 ILE A C 1
ATOM 1866 O O . ILE A 1 232 ? 2.475 7.413 -41.312 1.00 73.94 232 ILE A O 1
ATOM 1870 N N . GLY A 1 233 ? 4.622 6.825 -41.515 1.00 65.12 233 GLY A N 1
ATOM 1871 C CA . GLY A 1 233 ? 4.508 6.301 -42.879 1.00 65.12 233 GLY A CA 1
ATOM 1872 C C . GLY A 1 233 ? 4.221 7.367 -43.942 1.00 65.12 233 GLY A C 1
ATOM 1873 O O . GLY A 1 233 ? 3.576 7.075 -44.949 1.00 65.12 233 GLY A O 1
ATOM 1874 N N . ILE A 1 234 ? 4.652 8.615 -43.727 1.00 64.62 234 ILE A N 1
ATOM 1875 C CA . ILE A 1 234 ? 4.415 9.714 -44.676 1.00 64.62 234 ILE A CA 1
ATOM 1876 C C . ILE A 1 234 ? 5.615 9.829 -45.625 1.00 64.62 234 ILE A C 1
ATOM 1878 O O . ILE A 1 234 ? 6.597 10.513 -45.330 1.00 64.62 234 ILE A O 1
ATOM 1882 N N . GLU A 1 235 ? 5.536 9.182 -46.790 1.00 66.50 235 GLU A N 1
ATOM 1883 C CA . GLU A 1 235 ? 6.526 9.361 -47.859 1.00 66.50 235 GLU A CA 1
ATOM 1884 C C . GLU A 1 235 ? 6.437 10.761 -48.492 1.00 66.50 235 GLU A C 1
ATOM 1886 O O . GLU A 1 235 ? 5.363 11.355 -48.621 1.00 66.50 235 GLU A O 1
ATOM 1891 N N . LYS A 1 236 ? 7.593 11.289 -48.926 1.00 55.22 236 LYS A N 1
ATOM 1892 C CA . LYS A 1 236 ? 7.816 12.678 -49.387 1.00 55.22 236 LYS A CA 1
ATOM 1893 C C . LYS A 1 236 ? 6.964 13.144 -50.592 1.00 55.22 236 LYS A C 1
ATOM 1895 O O . LYS A 1 236 ? 7.125 14.282 -51.020 1.00 55.22 236 LYS A O 1
ATOM 1900 N N . GLY A 1 237 ? 6.066 12.323 -51.141 1.00 54.25 237 GLY A N 1
ATOM 1901 C CA . GLY A 1 237 ? 5.338 12.609 -52.385 1.00 54.25 237 GLY A CA 1
ATOM 1902 C C . GLY A 1 237 ? 3.872 13.046 -52.258 1.00 54.25 237 GLY A C 1
ATOM 1903 O O . GLY A 1 237 ? 3.352 13.653 -53.190 1.00 54.25 237 GLY A O 1
ATOM 1904 N N . THR A 1 238 ? 3.179 12.771 -51.149 1.00 51.97 238 THR A N 1
ATOM 1905 C CA . THR A 1 238 ? 1.695 12.799 -51.157 1.00 51.97 238 THR A CA 1
ATOM 1906 C C . THR A 1 238 ? 1.075 14.181 -50.905 1.00 51.97 238 THR A C 1
ATOM 1908 O O . THR A 1 238 ? -0.105 14.387 -51.172 1.00 51.97 238 THR A O 1
ATOM 1911 N N . VAL A 1 239 ? 1.840 15.170 -50.431 1.00 53.06 239 VAL A N 1
ATOM 1912 C CA . VAL A 1 239 ? 1.268 16.466 -50.002 1.00 53.06 239 VAL A CA 1
ATOM 1913 C C . VAL A 1 239 ? 1.103 17.473 -51.157 1.00 53.06 239 VAL A C 1
ATOM 1915 O O . VAL A 1 239 ? 0.403 18.468 -51.002 1.00 53.06 239 VAL A O 1
ATOM 1918 N N . LEU A 1 240 ? 1.673 17.221 -52.343 1.00 47.78 240 LEU A N 1
ATOM 1919 C CA . LEU A 1 240 ? 1.628 18.185 -53.458 1.00 47.78 240 LEU A CA 1
ATOM 1920 C C . LEU A 1 240 ? 0.368 18.124 -54.347 1.00 47.78 240 LEU A C 1
ATOM 1922 O O . LEU A 1 240 ? 0.239 18.971 -55.224 1.00 47.78 240 LEU A O 1
ATOM 1926 N N . LEU A 1 241 ? -0.575 17.194 -54.136 1.00 44.28 241 LEU A N 1
ATOM 1927 C CA . LEU A 1 241 ? -1.742 17.023 -55.029 1.00 44.28 241 LEU A CA 1
ATOM 1928 C C . LEU A 1 241 ? -3.113 17.411 -54.446 1.00 44.28 241 LEU A C 1
ATOM 1930 O O . LEU A 1 241 ? -4.110 17.280 -55.145 1.00 44.28 241 LEU A O 1
ATOM 1934 N N . THR A 1 242 ? -3.197 17.928 -53.217 1.00 45.06 242 THR A N 1
ATOM 1935 C CA . THR A 1 242 ? -4.502 18.267 -52.595 1.00 45.06 242 THR A CA 1
ATOM 1936 C C . THR A 1 242 ? -4.844 19.766 -52.645 1.00 45.06 242 THR A C 1
ATOM 1938 O O . THR A 1 242 ? -5.892 20.171 -52.152 1.00 45.06 242 THR A O 1
ATOM 1941 N N . ILE A 1 243 ? -3.995 20.616 -53.240 1.00 47.47 243 ILE A N 1
ATOM 1942 C CA . ILE A 1 243 ? -4.245 22.072 -53.348 1.00 47.47 243 ILE A CA 1
ATOM 1943 C C . ILE A 1 243 ? -4.053 22.581 -54.792 1.00 47.47 243 ILE A C 1
ATOM 1945 O O . ILE A 1 243 ? -3.582 23.694 -55.005 1.00 47.47 243 ILE A O 1
ATOM 1949 N N . LEU A 1 244 ? -4.428 21.796 -55.806 1.00 38.78 244 LEU A N 1
ATOM 1950 C CA . LEU A 1 244 ? -4.662 22.340 -57.150 1.00 38.78 244 LEU A CA 1
ATOM 1951 C C . LEU A 1 244 ? -5.924 21.757 -57.785 1.00 38.78 244 LEU A C 1
ATOM 1953 O O . LEU A 1 244 ? -6.107 20.525 -57.675 1.00 38.78 244 LEU A O 1
#

Secondary structure (DSSP, 8-state):
-------STTSS-BPPPTHHHHHHHHHHHHHHHHHHHHHHHHHHH-GGG----HHHHHHHHHHHHHHHHHHHHHHT-EEEEETTEEEEEE-SSS-EEEEEEGGGEEEEEEE--HHHHHTTEEEEEEEETT-TT--EEEEEEEHHHHHHHHHHHHHHHHHHHTT---SS-----------------HHHHHHHHHHSTHHHHHHHHHHHHHHHHHHHHHHHT--HHHHHHHHTT--TTGGGGS--

pLDDT: mean 76.38, std 14.08, range [37.34, 92.38]

Solvent-accessible surface area (backbone atoms only — not comparable to full-atom values): 14486 Å² total; per-residue (Å²): 143,89,86,76,76,80,89,59,96,41,60,53,83,39,65,65,39,74,63,38,56,55,54,51,49,53,50,43,52,54,49,48,50,65,65,40,48,63,56,52,50,51,43,68,75,36,67,91,68,71,67,86,46,73,66,56,53,49,52,54,50,54,51,50,51,51,47,53,47,53,55,50,26,55,79,42,34,36,38,29,44,56,88,70,20,44,34,39,36,35,45,69,91,60,81,44,78,47,76,41,50,50,87,37,54,75,47,79,46,79,48,66,53,75,70,31,56,79,68,52,24,25,23,43,38,37,36,39,72,86,50,97,81,54,64,43,75,46,77,24,32,45,48,70,59,46,50,53,50,50,50,54,56,50,51,56,48,57,75,59,49,85,78,53,92,62,96,63,82,84,76,70,70,74,76,75,68,83,67,80,86,73,83,80,50,76,66,53,54,49,50,52,55,65,69,38,70,54,62,58,55,51,49,52,52,47,53,51,52,52,52,47,48,54,54,47,29,66,76,65,76,45,63,68,65,56,57,53,34,60,74,72,64,63,66,98,72,72,79,80,70,83,84,120

Radius of gyration: 27.9 Å; Cα contacts (8 Å, |Δi|>4): 199; chains: 1; bounding box: 46×42×94 Å

Foldseek 3Di:
DDPDWDPDDFADWDAFDPVVLVVLVVVLVVVVCVVCVVVVVCCVVCVVPNDCDPVNVVSVVVSVVVSVQSNQQRVQWTWGDGPQWIWIWTDDPDIDIDTHRLLFWDDWDWAADPSLVVVQWTKIWTDGPDDPPNIDIRHTHHPVVSVRVVVVSVVVNVVVCVPDPDVDDPPPPPPPPVPVPDDDDPVNVVVVVVVPCVVVVVVVVVVVVVVVQVVVCVVVVHHPVVVVCVVVVPDPPDPPPPPD

Mean predicted aligned error: 15.9 Å

Sequence (244 aa):
MKKNEPAGPFREPTRQSPVAILLILLRLVRSLLRMAWPVLLVLVLNPKKQSFDALSWWIIGIASLSALGSIIAYFRFFFYLRNDELILEKGVLRRSKLNVPLDRIQTIELRQGLLHQWFEVVSVEIDTAGSKNQEMTISALSKPQAEALRDLLLEKRTGRNDGQEAPFPAEAEPHRREEMLLQLQPLDLLKIGVSQNHLRTAGIILLIALGIMDDLEEALDFSTFDLIRDWIGIEKGTVLLTIL